Protein AF-A0A3M5U093-F1 (afdb_monomer)

Structure (mmCIF, N/CA/C/O backbone):
data_AF-A0A3M5U093-F1
#
_entry.id   AF-A0A3M5U093-F1
#
loop_
_atom_site.group_PDB
_atom_site.id
_atom_site.type_symbol
_atom_site.label_atom_id
_atom_site.label_alt_id
_atom_site.label_comp_id
_atom_site.label_asym_id
_atom_site.label_entity_id
_atom_site.label_seq_id
_atom_site.pdbx_PDB_ins_code
_atom_site.Cartn_x
_atom_site.Cartn_y
_atom_site.Cartn_z
_atom_site.occupancy
_atom_site.B_iso_or_equiv
_atom_site.auth_seq_id
_atom_site.auth_comp_id
_atom_site.auth_asym_id
_atom_site.auth_atom_id
_atom_site.pdbx_PDB_model_num
ATOM 1 N N . MET A 1 1 ? 8.529 -27.650 -13.683 1.00 50.47 1 MET A N 1
ATOM 2 C CA . MET A 1 1 ? 9.510 -26.634 -14.122 1.00 50.47 1 MET A CA 1
ATOM 3 C C . MET A 1 1 ? 9.417 -25.472 -13.150 1.00 50.47 1 MET A C 1
ATOM 5 O O . MET A 1 1 ? 8.303 -25.047 -12.882 1.00 50.47 1 MET A O 1
ATOM 9 N N . GLN A 1 2 ? 10.526 -25.022 -12.561 1.00 63.06 2 GLN A N 1
ATOM 10 C CA . GLN A 1 2 ? 10.530 -23.788 -11.768 1.00 63.06 2 GLN A CA 1
ATOM 11 C C . GLN A 1 2 ? 10.552 -22.601 -12.732 1.00 63.06 2 GLN A C 1
ATOM 13 O O . GLN A 1 2 ? 11.409 -22.545 -13.608 1.00 63.06 2 GLN A O 1
ATOM 18 N N . GLN A 1 3 ? 9.590 -21.692 -12.596 1.00 78.75 3 GLN A N 1
ATOM 19 C CA . GLN A 1 3 ? 9.562 -20.454 -13.368 1.00 78.75 3 GLN A CA 1
ATOM 20 C C . GLN A 1 3 ? 10.668 -19.523 -12.849 1.00 78.75 3 GLN A C 1
ATOM 22 O O . GLN A 1 3 ? 10.768 -19.281 -11.642 1.00 78.75 3 GLN A O 1
ATOM 27 N N . GLN A 1 4 ? 11.517 -19.050 -13.758 1.00 89.88 4 GLN A N 1
ATOM 28 C CA . GLN A 1 4 ? 12.618 -18.132 -13.477 1.00 89.88 4 GLN A CA 1
ATOM 29 C C . GLN A 1 4 ? 12.412 -16.847 -14.271 1.00 89.88 4 GLN A C 1
ATOM 31 O O . GLN A 1 4 ? 12.010 -16.889 -15.433 1.00 89.88 4 GLN A O 1
ATOM 36 N N . TYR A 1 5 ? 12.701 -15.719 -13.634 1.00 93.06 5 TYR A N 1
ATOM 37 C CA . TYR A 1 5 ? 12.672 -14.399 -14.243 1.00 93.06 5 TYR A CA 1
ATOM 38 C C . TYR A 1 5 ? 14.101 -13.877 -14.348 1.00 93.06 5 TYR A C 1
ATOM 40 O O . TYR A 1 5 ? 14.919 -14.065 -13.446 1.00 93.06 5 TYR A O 1
ATOM 48 N N . HIS A 1 6 ? 14.409 -13.231 -15.466 1.00 94.44 6 HIS A N 1
ATOM 49 C CA . HIS A 1 6 ? 15.720 -12.654 -15.729 1.00 94.44 6 HIS A CA 1
ATOM 50 C C . HIS A 1 6 ? 15.550 -11.147 -15.840 1.00 94.44 6 HIS A C 1
ATOM 52 O O . HIS A 1 6 ? 14.820 -10.679 -16.711 1.00 94.44 6 HIS A O 1
ATOM 58 N N . VAL A 1 7 ? 16.216 -10.402 -14.963 1.00 94.06 7 VAL A N 1
ATOM 59 C CA . VAL A 1 7 ? 16.181 -8.941 -14.970 1.00 94.06 7 VAL A CA 1
ATOM 60 C C . VAL A 1 7 ? 17.522 -8.415 -15.448 1.00 94.06 7 VAL A C 1
ATOM 62 O O . VAL A 1 7 ? 18.576 -8.828 -14.958 1.00 94.06 7 VAL A O 1
ATOM 65 N N . LEU A 1 8 ? 17.476 -7.519 -16.430 1.00 94.38 8 LEU A N 1
ATOM 66 C CA . LEU A 1 8 ? 18.644 -6.825 -16.950 1.00 94.38 8 LEU A CA 1
ATOM 67 C C . LEU A 1 8 ? 18.614 -5.381 -16.457 1.00 94.38 8 LEU A C 1
ATOM 69 O O . LEU A 1 8 ? 17.764 -4.595 -16.864 1.00 94.38 8 LEU A O 1
ATOM 73 N N . GLU A 1 9 ? 19.555 -5.034 -15.588 1.00 91.62 9 GLU A N 1
ATOM 74 C CA . GLU A 1 9 ? 19.717 -3.673 -15.088 1.00 91.62 9 GLU A CA 1
ATOM 75 C C . GLU A 1 9 ? 20.672 -2.911 -15.996 1.00 91.62 9 GLU A C 1
ATOM 77 O O . GLU A 1 9 ? 21.873 -3.180 -16.023 1.00 91.62 9 GLU A O 1
ATOM 82 N N . ILE A 1 10 ? 20.153 -1.936 -16.733 1.00 90.38 10 ILE A N 1
ATOM 83 C CA . ILE A 1 10 ? 20.964 -1.127 -17.639 1.00 90.38 10 ILE A CA 1
ATOM 84 C C . ILE A 1 10 ? 21.302 0.189 -16.940 1.00 90.38 10 ILE A C 1
ATOM 86 O O . ILE A 1 10 ? 20.449 1.053 -16.748 1.00 90.38 10 ILE A O 1
ATOM 90 N N . LYS A 1 11 ? 22.571 0.349 -16.564 1.00 86.19 11 LYS A N 1
ATOM 91 C CA . LYS A 1 11 ? 23.144 1.597 -16.041 1.00 86.19 11 LYS A CA 1
ATOM 92 C C . LYS A 1 11 ? 24.136 2.152 -17.073 1.00 86.19 11 LYS A C 1
ATOM 94 O O . LYS A 1 11 ? 24.656 1.388 -17.889 1.00 86.19 11 LYS A O 1
ATOM 99 N N . PRO A 1 12 ? 24.429 3.465 -17.086 1.00 86.62 12 PRO A N 1
ATOM 100 C CA . PRO A 1 12 ? 25.417 4.018 -18.011 1.00 86.62 12 PRO A CA 1
ATOM 101 C C . PRO A 1 12 ? 26.755 3.265 -17.921 1.00 86.62 12 PRO A C 1
ATOM 103 O O . PRO A 1 12 ? 27.414 3.284 -16.886 1.00 86.62 12 PRO A O 1
ATOM 106 N N . GLY A 1 13 ? 27.132 2.569 -18.997 1.00 88.31 13 GLY A N 1
ATOM 107 C CA . GLY A 1 13 ? 28.375 1.793 -19.076 1.00 88.31 13 GLY A CA 1
ATOM 108 C C . GLY A 1 13 ? 28.376 0.428 -18.371 1.00 88.31 13 GLY A C 1
ATOM 109 O O . GLY A 1 13 ? 29.415 -0.228 -18.376 1.00 88.31 13 GLY A O 1
ATOM 110 N N . GLN A 1 14 ? 27.257 -0.032 -17.798 1.00 91.25 14 GLN A N 1
ATOM 111 C CA . GLN A 1 14 ? 27.179 -1.318 -17.098 1.00 91.25 14 GLN A CA 1
ATOM 112 C C . GLN A 1 14 ? 25.834 -2.014 -17.337 1.00 91.25 14 GLN A C 1
ATOM 114 O O . GLN A 1 14 ? 24.776 -1.400 -17.234 1.00 91.25 14 GLN A O 1
ATOM 119 N N . VAL A 1 15 ? 25.878 -3.324 -17.589 1.00 92.06 15 VAL A N 1
ATOM 120 C CA . VAL A 1 15 ? 24.689 -4.184 -17.600 1.00 92.06 15 VAL A CA 1
ATOM 121 C C . VAL A 1 15 ? 24.803 -5.169 -16.444 1.00 92.06 15 VAL A C 1
ATOM 123 O O . VAL A 1 15 ? 25.730 -5.977 -16.399 1.00 92.06 15 VAL A O 1
ATOM 126 N N . GLY A 1 16 ? 23.884 -5.065 -15.491 1.00 92.38 16 GLY A N 1
ATOM 127 C CA . GLY A 1 16 ? 23.674 -6.057 -14.447 1.00 92.38 16 GLY A CA 1
ATOM 128 C C . GLY A 1 16 ? 22.706 -7.130 -14.929 1.00 92.38 16 GLY A C 1
ATOM 129 O O . GLY A 1 16 ? 21.776 -6.844 -15.680 1.00 92.38 16 GLY A O 1
ATOM 130 N N . HIS A 1 17 ? 22.911 -8.368 -14.490 1.00 95.44 17 HIS A N 1
ATOM 131 C CA . HIS A 1 17 ? 21.963 -9.456 -14.708 1.00 95.44 17 HIS A CA 1
ATOM 132 C C . HIS A 1 17 ? 21.616 -10.080 -13.362 1.00 95.44 17 HIS A C 1
ATOM 134 O O . HIS A 1 17 ? 22.500 -10.539 -12.640 1.00 95.44 17 HIS A O 1
ATOM 140 N N . VAL A 1 18 ? 20.327 -10.084 -13.036 1.00 94.62 18 VAL A N 1
ATOM 141 C CA . VAL A 1 18 ? 19.780 -10.691 -11.824 1.00 94.62 18 VAL A CA 1
ATOM 142 C C . VAL A 1 18 ? 18.855 -11.830 -12.233 1.00 94.62 18 VAL A C 1
ATOM 144 O O . VAL A 1 18 ? 17.989 -11.675 -13.097 1.00 94.62 18 VAL A O 1
ATOM 147 N N . VAL A 1 19 ? 19.045 -12.998 -11.622 1.00 95.62 19 VAL A N 1
ATOM 148 C CA . VAL A 1 19 ? 18.144 -14.143 -11.780 1.00 95.62 19 VAL A CA 1
ATOM 149 C C . VAL A 1 19 ? 17.240 -14.199 -10.564 1.00 95.62 19 VAL A C 1
ATOM 151 O O . VAL A 1 19 ? 17.711 -14.356 -9.438 1.00 95.62 19 VAL A O 1
ATOM 154 N N . VAL A 1 20 ? 15.939 -14.093 -10.803 1.00 95.06 20 VAL A N 1
ATOM 155 C CA . VAL A 1 20 ? 14.922 -14.118 -9.762 1.00 95.06 20 VAL A CA 1
ATOM 156 C C . VAL A 1 20 ? 14.124 -15.405 -9.877 1.00 95.06 20 VAL A C 1
ATOM 158 O O . VAL A 1 20 ? 13.489 -15.700 -10.890 1.00 95.06 20 VAL A O 1
ATOM 161 N N . ASN A 1 21 ? 14.178 -16.204 -8.818 1.00 92.81 21 ASN A N 1
ATOM 162 C CA . ASN A 1 21 ? 13.484 -17.479 -8.769 1.00 92.81 21 ASN A CA 1
ATOM 163 C C . ASN A 1 21 ? 12.063 -17.252 -8.263 1.00 92.81 21 ASN A C 1
ATOM 165 O O . ASN A 1 21 ? 11.896 -16.680 -7.187 1.00 92.81 21 ASN A O 1
ATOM 169 N N . SER A 1 22 ? 11.068 -17.789 -8.972 1.00 92.88 22 SER A N 1
ATOM 170 C CA . SER A 1 22 ? 9.644 -17.730 -8.616 1.00 92.88 22 SER A CA 1
ATOM 171 C C . SER A 1 22 ? 9.000 -16.340 -8.659 1.00 92.88 22 SER A C 1
ATOM 173 O O . SER A 1 22 ? 9.657 -15.304 -8.601 1.00 92.88 22 SER A O 1
ATOM 175 N N . LEU A 1 23 ? 7.670 -16.340 -8.745 1.00 92.69 23 LEU A N 1
ATOM 176 C CA . LEU A 1 23 ? 6.857 -15.129 -8.743 1.00 92.69 23 LEU A CA 1
ATOM 177 C C . LEU A 1 23 ? 6.939 -14.361 -7.403 1.00 92.69 23 LEU A C 1
ATOM 179 O O . LEU A 1 23 ? 7.153 -13.154 -7.455 1.00 92.69 23 LEU A O 1
ATOM 183 N N . PRO A 1 24 ? 6.885 -14.998 -6.211 1.00 94.00 24 PRO A N 1
ATOM 184 C CA . PRO A 1 24 ? 7.147 -14.299 -4.947 1.00 94.00 24 PRO A CA 1
A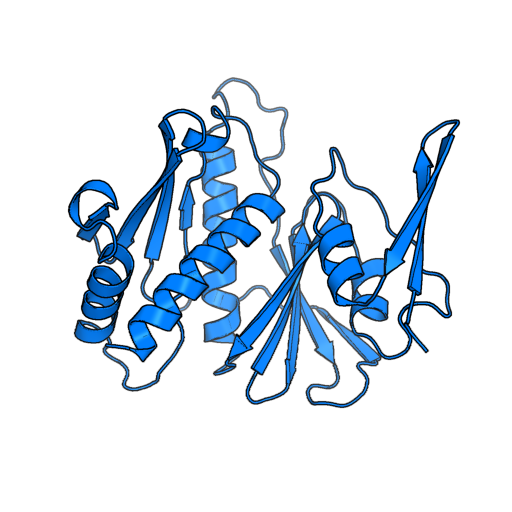TOM 185 C C . PRO A 1 24 ? 8.528 -13.633 -4.889 1.00 94.00 24 PRO A C 1
ATOM 187 O O . PRO A 1 24 ? 8.666 -12.528 -4.372 1.00 94.00 24 PRO A O 1
ATOM 190 N N . GLY A 1 25 ? 9.551 -14.282 -5.457 1.00 95.62 25 GLY A N 1
ATOM 191 C CA . GLY A 1 25 ? 10.880 -13.684 -5.582 1.00 95.62 25 GLY A CA 1
ATOM 192 C C . GLY A 1 25 ? 10.865 -12.434 -6.459 1.00 95.62 25 GLY A C 1
ATOM 193 O O . GLY A 1 25 ? 11.541 -11.459 -6.137 1.00 95.62 25 GLY A O 1
ATOM 194 N N . LEU A 1 26 ? 10.072 -12.443 -7.535 1.00 95.81 26 LEU A N 1
ATOM 195 C CA . LEU A 1 26 ? 9.900 -11.284 -8.407 1.00 95.81 26 LEU A CA 1
ATOM 196 C C . LEU A 1 26 ? 9.197 -10.133 -7.692 1.00 95.81 26 LEU A C 1
ATOM 198 O O . LEU A 1 26 ? 9.675 -9.011 -7.792 1.00 95.81 26 LEU A O 1
ATOM 202 N N . PHE A 1 27 ? 8.132 -10.396 -6.932 1.00 96.44 27 PHE A N 1
ATOM 203 C CA . PHE A 1 27 ? 7.500 -9.370 -6.096 1.00 96.44 27 PHE A CA 1
ATOM 204 C C . PHE A 1 27 ? 8.489 -8.754 -5.108 1.00 96.44 27 PHE A C 1
ATOM 206 O O . PHE A 1 27 ? 8.553 -7.535 -5.000 1.00 96.44 27 PHE A O 1
ATOM 213 N N . LYS A 1 28 ? 9.310 -9.580 -4.445 1.00 96.12 28 LYS A N 1
ATOM 214 C CA . LYS A 1 28 ? 10.357 -9.079 -3.550 1.00 96.12 28 LYS A CA 1
ATOM 215 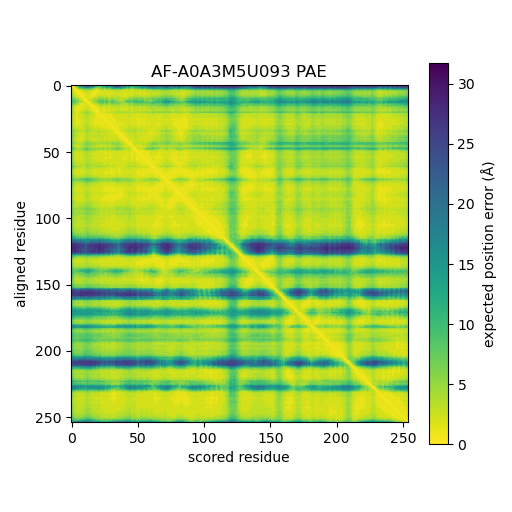C C . LYS A 1 28 ? 11.347 -8.177 -4.291 1.00 96.12 28 LYS A C 1
ATOM 217 O O . LYS A 1 28 ? 11.602 -7.076 -3.830 1.00 96.12 28 LYS A O 1
ATOM 222 N N . TYR A 1 29 ? 11.865 -8.632 -5.434 1.00 96.69 29 TYR A N 1
ATOM 223 C CA . TYR A 1 29 ? 12.820 -7.866 -6.240 1.00 96.69 29 TYR A CA 1
ATOM 224 C C . TYR A 1 29 ? 12.233 -6.534 -6.727 1.00 96.69 29 TYR A C 1
ATOM 226 O O . TYR A 1 29 ? 12.867 -5.496 -6.585 1.00 96.69 29 TYR A O 1
ATOM 234 N N . LEU A 1 30 ? 11.016 -6.558 -7.281 1.00 97.12 30 LEU A N 1
ATOM 235 C CA . LEU A 1 30 ? 10.341 -5.358 -7.780 1.00 97.12 30 LEU A CA 1
ATOM 236 C C . LEU A 1 30 ? 9.950 -4.401 -6.653 1.00 97.12 30 LEU A C 1
ATOM 238 O O . LEU A 1 30 ? 9.790 -3.213 -6.900 1.00 97.12 30 LEU A O 1
ATOM 242 N N . GLY A 1 31 ? 9.787 -4.907 -5.434 1.00 97.00 31 GLY A N 1
ATOM 243 C CA . GLY A 1 31 ? 9.487 -4.097 -4.268 1.00 97.00 31 GLY A CA 1
ATOM 244 C C . GLY A 1 31 ? 10.701 -3.456 -3.615 1.00 97.00 31 GLY A C 1
ATOM 245 O O . GLY A 1 31 ? 10.490 -2.721 -2.660 1.00 97.00 31 GLY A O 1
ATOM 246 N N . GLU A 1 32 ? 11.939 -3.732 -4.039 1.00 96.62 32 GLU A N 1
ATOM 247 C CA . GLU A 1 32 ? 13.136 -3.100 -3.463 1.00 96.62 32 GLU A CA 1
ATOM 248 C C . GLU A 1 32 ? 13.139 -1.581 -3.675 1.00 96.62 32 GLU A C 1
ATOM 250 O O . GLU A 1 32 ? 12.616 -1.077 -4.671 1.00 96.62 32 GLU A O 1
ATOM 255 N N . GLU A 1 33 ? 13.729 -0.848 -2.729 1.00 95.00 33 GLU A N 1
ATOM 256 C CA . GLU A 1 33 ? 13.858 0.604 -2.837 1.00 95.00 33 GLU A CA 1
ATOM 257 C C . GLU A 1 33 ? 14.791 0.984 -3.987 1.00 95.00 33 GLU A C 1
ATOM 259 O O . GLU A 1 33 ? 15.825 0.353 -4.232 1.00 95.00 33 GLU A O 1
ATOM 264 N N . LEU A 1 34 ? 14.429 2.054 -4.685 1.00 92.94 34 LEU A N 1
ATOM 265 C CA . LEU A 1 34 ? 15.183 2.567 -5.816 1.00 92.94 34 LEU A CA 1
ATOM 266 C C . LEU A 1 34 ? 15.634 3.997 -5.514 1.00 92.94 34 LEU A C 1
ATOM 268 O O . LEU A 1 34 ? 14.854 4.793 -5.003 1.00 92.94 34 LEU A O 1
ATOM 272 N N . PRO A 1 35 ? 16.874 4.382 -5.863 1.00 89.56 35 PRO A N 1
ATOM 273 C CA . PRO A 1 35 ? 17.371 5.734 -5.596 1.00 89.56 35 PRO A CA 1
ATOM 274 C C . PRO A 1 35 ? 16.705 6.812 -6.467 1.00 89.56 35 PRO A C 1
ATOM 276 O O . PRO A 1 35 ? 16.892 7.999 -6.223 1.00 89.56 35 PRO A O 1
ATOM 279 N N . ARG A 1 36 ? 16.020 6.405 -7.539 1.00 91.38 36 ARG A N 1
ATOM 280 C CA . ARG A 1 36 ? 15.263 7.247 -8.471 1.00 91.38 36 ARG A CA 1
ATOM 281 C C . ARG A 1 36 ? 14.352 6.363 -9.311 1.00 91.38 36 ARG A C 1
ATOM 283 O O . ARG A 1 36 ? 14.612 5.163 -9.420 1.00 91.38 36 ARG A O 1
ATOM 290 N N . TYR A 1 37 ? 13.396 6.979 -10.000 1.00 94.25 37 TYR A N 1
ATOM 291 C CA . TYR A 1 37 ? 12.553 6.297 -10.978 1.00 94.25 37 TYR A CA 1
ATOM 292 C C . TYR A 1 37 ? 13.345 5.422 -11.958 1.00 94.25 37 TYR A C 1
ATOM 294 O O . TYR A 1 37 ? 14.311 5.873 -12.591 1.00 94.25 37 TYR A O 1
ATOM 302 N N . SER A 1 38 ? 12.910 4.166 -12.089 1.00 93.06 38 SER A N 1
ATOM 303 C CA . SER A 1 38 ? 13.459 3.196 -13.033 1.00 93.06 38 SER A CA 1
ATOM 304 C C . SER A 1 38 ? 12.341 2.590 -13.894 1.00 93.06 38 SER A C 1
ATOM 306 O O . SER A 1 38 ? 11.505 1.845 -13.377 1.00 93.06 38 SER A O 1
ATOM 308 N N . PRO A 1 39 ? 12.284 2.890 -15.207 1.00 93.62 39 PRO A N 1
ATOM 309 C CA . PRO A 1 39 ? 11.273 2.307 -16.077 1.00 93.62 39 PRO A CA 1
ATOM 310 C C . PRO A 1 39 ? 11.513 0.804 -16.251 1.00 93.62 39 PRO A C 1
ATOM 312 O O . PRO A 1 39 ? 12.646 0.356 -16.439 1.00 93.62 39 PRO A O 1
ATOM 315 N N . LEU A 1 40 ? 10.429 0.031 -16.244 1.00 93.88 40 LEU A N 1
ATOM 316 C CA . LEU A 1 40 ? 10.461 -1.408 -16.487 1.00 93.88 40 LEU A CA 1
ATOM 317 C C . LEU A 1 40 ? 10.002 -1.707 -17.912 1.00 93.88 40 LEU A C 1
ATOM 319 O O . LEU A 1 40 ? 8.927 -1.295 -18.343 1.00 93.88 40 LEU A O 1
ATOM 323 N N . HIS A 1 41 ? 10.818 -2.465 -18.639 1.00 92.94 41 HIS A N 1
ATOM 324 C CA . HIS A 1 41 ? 10.491 -2.948 -19.975 1.00 92.94 41 HIS A CA 1
ATOM 325 C C . HIS A 1 41 ? 10.333 -4.462 -19.931 1.00 92.94 41 HIS A C 1
ATOM 327 O O . HIS A 1 41 ? 11.275 -5.183 -19.602 1.00 92.94 41 HIS A O 1
ATOM 333 N N . LEU A 1 42 ? 9.132 -4.937 -20.249 1.00 93.88 42 LEU A N 1
ATOM 334 C CA . LEU A 1 42 ? 8.833 -6.361 -20.278 1.00 93.88 42 LEU A CA 1
ATOM 335 C C . LEU A 1 42 ? 9.154 -6.961 -21.644 1.00 93.88 42 LEU A C 1
ATOM 337 O O . LEU A 1 42 ? 8.828 -6.385 -22.684 1.00 93.88 42 LEU A O 1
ATOM 341 N N . ASP A 1 43 ? 9.749 -8.152 -21.630 1.00 92.44 43 ASP A N 1
ATOM 342 C CA . ASP A 1 43 ? 9.749 -9.020 -22.805 1.00 92.44 43 ASP A CA 1
ATOM 343 C C . ASP A 1 43 ? 8.290 -9.400 -23.142 1.00 92.44 43 ASP A C 1
ATOM 345 O O . ASP A 1 43 ? 7.529 -9.708 -22.220 1.00 92.44 43 ASP A O 1
ATOM 349 N N . PRO A 1 44 ? 7.871 -9.412 -24.422 1.00 86.00 44 PRO A N 1
ATOM 350 C CA . PRO A 1 44 ? 6.500 -9.753 -24.810 1.00 86.00 44 PRO A CA 1
ATOM 351 C C . PRO A 1 44 ? 6.002 -11.131 -24.345 1.00 86.00 44 PRO A C 1
ATOM 353 O O . PRO A 1 44 ? 4.798 -11.368 -24.361 1.00 86.00 44 PRO A O 1
ATOM 356 N N . GLN A 1 45 ? 6.904 -12.055 -24.005 1.00 86.38 45 GLN A N 1
ATOM 357 C CA . GLN A 1 45 ? 6.588 -13.389 -23.483 1.00 86.38 45 GLN A CA 1
ATOM 358 C C . GLN A 1 45 ? 6.744 -13.486 -21.956 1.00 86.38 45 GLN A C 1
ATOM 360 O O . GLN A 1 45 ? 6.494 -14.543 -21.371 1.00 86.38 45 GLN A O 1
ATOM 365 N N . ALA A 1 46 ? 7.181 -12.417 -21.285 1.00 91.00 46 ALA A N 1
ATOM 366 C CA . ALA A 1 46 ? 7.283 -12.394 -19.834 1.00 91.00 46 ALA A CA 1
ATOM 367 C C . ALA A 1 46 ? 5.899 -12.264 -19.187 1.00 91.00 46 ALA A C 1
ATOM 369 O O . ALA A 1 46 ? 5.016 -11.582 -19.697 1.00 91.00 46 ALA A O 1
ATOM 370 N N . LEU A 1 47 ? 5.749 -12.878 -18.008 1.00 92.12 47 LEU A N 1
ATOM 371 C CA . LEU A 1 47 ? 4.571 -12.721 -17.143 1.00 92.12 47 LEU A CA 1
ATOM 372 C C . LEU A 1 47 ? 3.235 -13.095 -17.809 1.00 92.12 47 LEU A C 1
ATOM 374 O O . LEU A 1 47 ? 2.196 -12.567 -17.419 1.00 92.12 47 LEU A O 1
ATOM 378 N N . ASP A 1 48 ? 3.253 -14.019 -18.776 1.00 85.94 48 ASP A N 1
ATOM 379 C CA . ASP A 1 48 ? 2.044 -14.438 -19.488 1.00 85.94 48 ASP A CA 1
ATOM 380 C C . ASP A 1 48 ? 0.926 -14.864 -18.518 1.00 85.94 48 ASP A C 1
ATOM 382 O O . ASP A 1 48 ? 1.149 -15.605 -17.555 1.00 85.94 48 ASP A O 1
ATOM 386 N N . GLY A 1 49 ? -0.273 -14.329 -18.751 1.00 85.69 49 GLY A N 1
ATOM 387 C CA . GLY A 1 49 ? -1.457 -14.516 -17.911 1.00 85.69 49 GLY A CA 1
ATOM 388 C C . GLY A 1 49 ? -1.452 -13.798 -16.551 1.00 85.69 49 GLY A C 1
ATOM 389 O O . GLY A 1 49 ? -2.479 -13.823 -15.872 1.00 85.69 49 GLY A O 1
ATOM 390 N N . HIS A 1 50 ? -0.359 -13.148 -16.142 1.00 92.31 50 HIS A N 1
ATOM 391 C CA . HIS A 1 50 ? -0.252 -12.486 -14.840 1.00 92.31 50 HIS A CA 1
ATOM 392 C C . HIS A 1 50 ? -0.603 -10.991 -14.913 1.00 92.31 50 HIS A C 1
ATOM 394 O O . HIS A 1 50 ? -0.218 -10.300 -15.855 1.00 92.31 50 HIS A O 1
ATOM 400 N N . ASP A 1 51 ? -1.255 -10.455 -13.875 1.00 95.50 51 ASP A N 1
ATOM 401 C CA . ASP A 1 51 ? -1.671 -9.041 -13.804 1.00 95.50 51 ASP A CA 1
ATOM 402 C C . ASP A 1 51 ? -0.496 -8.063 -13.997 1.00 95.50 51 ASP A C 1
ATOM 404 O O . ASP A 1 51 ? -0.637 -7.017 -14.628 1.00 95.50 51 ASP A O 1
ATOM 408 N N . LEU A 1 52 ? 0.695 -8.441 -13.521 1.00 95.94 52 LEU A N 1
ATOM 409 C CA . LEU A 1 52 ? 1.935 -7.668 -13.686 1.00 95.94 52 LEU A CA 1
ATOM 410 C C . LEU A 1 52 ? 2.287 -7.362 -15.149 1.00 95.94 52 LEU A C 1
ATOM 412 O O . LEU A 1 52 ? 2.887 -6.320 -15.405 1.00 95.94 52 LEU A O 1
ATOM 416 N N . ALA A 1 53 ? 1.892 -8.207 -16.108 1.00 95.44 53 ALA A N 1
ATOM 417 C CA . ALA A 1 53 ? 2.099 -7.921 -17.529 1.00 95.44 53 ALA A CA 1
ATOM 418 C C . ALA A 1 53 ? 1.318 -6.680 -17.999 1.00 95.44 53 ALA A C 1
ATOM 420 O O . ALA A 1 53 ? 1.734 -6.007 -18.938 1.00 95.44 53 ALA A O 1
ATOM 421 N N . LEU A 1 54 ? 0.200 -6.368 -17.334 1.00 96.06 54 LEU A N 1
ATOM 422 C CA . LEU A 1 54 ? -0.612 -5.182 -17.598 1.00 96.06 54 LEU A CA 1
ATOM 423 C C . LEU A 1 54 ? -0.187 -3.979 -16.748 1.00 96.06 54 LEU A C 1
ATOM 425 O O . LEU A 1 54 ? -0.322 -2.849 -17.202 1.00 96.06 54 LEU A O 1
ATOM 429 N N . ILE A 1 55 ? 0.300 -4.219 -15.527 1.00 97.31 55 ILE A N 1
ATOM 430 C CA . ILE A 1 55 ? 0.642 -3.170 -14.555 1.00 97.31 55 ILE A CA 1
ATOM 431 C C . ILE A 1 55 ? 1.987 -2.515 -14.879 1.00 97.31 55 ILE A C 1
ATOM 433 O O . ILE A 1 55 ? 2.058 -1.299 -15.019 1.00 97.31 55 ILE A O 1
ATOM 437 N N . LEU A 1 56 ? 3.060 -3.305 -15.007 1.00 96.62 56 LEU A N 1
ATOM 438 C CA . LEU A 1 56 ? 4.429 -2.773 -15.064 1.00 96.62 56 LEU A CA 1
ATOM 439 C C . LEU A 1 56 ? 4.686 -1.817 -16.248 1.00 96.62 56 LEU A C 1
ATOM 441 O O . LEU A 1 56 ? 5.397 -0.833 -16.050 1.00 96.62 56 LEU A O 1
ATOM 445 N N . PRO A 1 57 ? 4.099 -2.017 -17.449 1.00 95.19 57 PRO A N 1
ATOM 446 C CA . PRO A 1 57 ? 4.246 -1.061 -18.550 1.00 95.19 57 PRO A CA 1
ATOM 447 C C . PRO A 1 57 ? 3.575 0.301 -18.317 1.00 95.19 57 PRO A C 1
ATOM 449 O O . PRO A 1 57 ? 3.838 1.231 -19.076 1.00 95.19 57 PRO A O 1
ATOM 452 N N . LEU A 1 58 ? 2.685 0.418 -17.324 1.00 96.75 58 LEU A N 1
ATOM 453 C CA . LEU A 1 58 ? 1.951 1.650 -17.016 1.00 96.75 58 LEU A CA 1
ATOM 454 C C . LEU A 1 58 ? 2.673 2.552 -16.009 1.00 96.75 58 LEU A C 1
ATOM 456 O O . LEU A 1 58 ? 2.144 3.627 -15.723 1.00 96.75 58 LEU A O 1
ATOM 460 N N . GLY A 1 59 ? 3.822 2.123 -15.473 1.00 96.62 59 GLY A N 1
ATOM 461 C CA . GLY A 1 59 ? 4.595 2.869 -14.480 1.00 96.62 59 GLY A CA 1
ATOM 462 C C . GLY A 1 59 ? 4.931 4.289 -14.939 1.00 96.62 59 GLY A C 1
ATOM 463 O O . GLY A 1 59 ? 5.375 4.506 -16.070 1.00 96.62 59 GLY A O 1
ATOM 464 N N . GLN A 1 60 ? 4.699 5.254 -14.055 1.00 95.81 60 GLN A N 1
ATOM 465 C CA . GLN A 1 60 ? 4.934 6.677 -14.255 1.00 95.81 60 GLN A CA 1
ATOM 466 C C . GLN A 1 60 ? 5.742 7.229 -13.075 1.00 95.81 60 GLN A C 1
ATOM 468 O O . GLN A 1 60 ? 5.507 6.833 -11.934 1.00 95.81 60 GLN A O 1
ATOM 473 N N . PRO A 1 61 ? 6.700 8.135 -13.327 1.00 94.56 61 PRO A N 1
ATOM 474 C CA . PRO A 1 61 ? 7.421 8.804 -12.252 1.00 94.56 61 PRO A CA 1
ATOM 475 C C . PRO A 1 61 ? 6.493 9.751 -11.478 1.00 94.56 61 PRO A C 1
ATOM 477 O O . PRO A 1 61 ? 5.450 10.156 -11.990 1.00 94.56 61 PRO A O 1
ATOM 480 N N . GLU A 1 62 ? 6.914 10.149 -10.274 1.00 90.56 62 GLU A N 1
ATOM 481 C CA . GLU A 1 62 ? 6.318 11.270 -9.516 1.00 90.56 62 GLU A CA 1
ATOM 482 C C . GLU A 1 62 ? 4.823 11.102 -9.164 1.00 90.56 62 GLU A C 1
ATOM 484 O O . GLU A 1 62 ? 4.131 12.068 -8.845 1.00 90.56 62 GLU A O 1
ATOM 489 N N . CYS A 1 63 ? 4.309 9.871 -9.168 1.00 95.19 63 CYS A N 1
ATOM 490 C CA . CYS A 1 63 ? 2.962 9.551 -8.702 1.00 95.19 63 CYS A CA 1
ATOM 491 C C . CYS A 1 63 ? 2.933 8.196 -7.991 1.00 95.19 63 CYS A C 1
ATOM 493 O O . CYS A 1 63 ? 3.859 7.396 -8.102 1.00 95.19 63 CYS A O 1
ATOM 495 N N . ILE A 1 64 ? 1.857 7.946 -7.251 1.00 97.25 64 ILE A N 1
ATOM 496 C CA . ILE A 1 64 ? 1.515 6.618 -6.749 1.00 97.25 64 ILE A CA 1
ATOM 497 C C . ILE A 1 64 ? 0.413 6.069 -7.645 1.00 97.25 64 ILE A C 1
ATOM 499 O O . ILE A 1 64 ? -0.624 6.703 -7.822 1.00 97.25 64 ILE A O 1
ATOM 503 N N . GLN A 1 65 ? 0.592 4.870 -8.185 1.00 98.44 65 GLN A N 1
ATOM 504 C CA . GLN A 1 65 ? -0.421 4.205 -8.999 1.00 98.44 65 GLN A CA 1
ATOM 505 C C . GLN A 1 65 ? -0.947 2.974 -8.275 1.00 98.44 65 GLN A C 1
ATOM 507 O O . GLN A 1 65 ? -0.229 1.995 -8.082 1.00 98.44 65 GLN A O 1
ATOM 512 N N . VAL A 1 66 ? -2.221 3.018 -7.904 1.00 98.69 66 VAL A N 1
ATOM 513 C CA . VAL A 1 66 ? -2.945 1.929 -7.254 1.00 98.69 66 VAL A CA 1
ATOM 514 C C . VAL A 1 66 ? -3.699 1.134 -8.307 1.00 98.69 66 VAL A C 1
ATOM 516 O O . VAL A 1 66 ? -4.569 1.663 -8.998 1.00 98.69 66 VAL A O 1
ATOM 519 N N . PHE A 1 67 ? -3.421 -0.159 -8.383 1.00 98.69 67 PHE A N 1
ATOM 520 C CA . PHE A 1 67 ? -4.159 -1.110 -9.198 1.00 98.69 67 PHE A CA 1
ATOM 521 C C . PHE A 1 67 ? -4.860 -2.105 -8.284 1.00 98.69 67 PHE A C 1
ATOM 523 O O . PHE A 1 67 ? -4.258 -2.621 -7.345 1.00 98.69 67 PHE A O 1
ATOM 530 N N . TYR A 1 68 ? -6.120 -2.411 -8.567 1.00 98.25 68 TYR A N 1
ATOM 531 C CA . TYR A 1 68 ? -6.846 -3.433 -7.825 1.00 98.25 68 TYR A CA 1
ATOM 532 C C . TYR A 1 68 ? -7.584 -4.384 -8.754 1.00 98.25 68 TYR A C 1
ATOM 534 O O . TYR A 1 68 ? -8.119 -3.992 -9.796 1.00 98.25 68 TYR A O 1
ATOM 542 N N . ARG A 1 69 ? -7.636 -5.651 -8.351 1.00 97.56 69 ARG A N 1
ATOM 543 C CA . ARG A 1 69 ? -8.416 -6.685 -9.020 1.00 97.56 69 ARG A CA 1
ATOM 544 C C . ARG A 1 69 ? -9.287 -7.401 -8.008 1.00 97.56 69 ARG A C 1
ATOM 546 O O . ARG A 1 69 ? -8.791 -7.938 -7.026 1.00 97.56 69 ARG A O 1
ATOM 553 N N . VAL A 1 70 ? -10.591 -7.425 -8.261 1.00 96.62 70 VAL A N 1
ATOM 554 C CA . VAL A 1 70 ? -11.541 -8.116 -7.385 1.00 96.62 70 VAL A CA 1
ATOM 555 C C . VAL A 1 70 ? -11.604 -9.585 -7.786 1.00 96.62 70 VAL A C 1
ATOM 557 O O . VAL A 1 70 ? -12.015 -9.907 -8.900 1.00 96.62 70 VAL A O 1
ATOM 560 N N . ASN A 1 71 ? -11.206 -10.461 -6.870 1.00 93.31 71 ASN A N 1
ATOM 561 C CA . ASN A 1 71 ? -11.162 -11.910 -7.011 1.00 93.31 71 ASN A CA 1
ATOM 562 C C . ASN A 1 71 ? -11.843 -12.537 -5.786 1.00 93.31 71 ASN A C 1
ATOM 564 O O . ASN A 1 71 ? -11.173 -13.131 -4.939 1.00 93.31 71 ASN A O 1
ATOM 568 N N . GLU A 1 72 ? -13.168 -12.358 -5.677 1.00 90.56 72 GLU A N 1
ATOM 569 C CA . GLU A 1 72 ? -13.933 -12.750 -4.485 1.00 90.56 72 GLU A CA 1
ATOM 570 C C . GLU A 1 72 ? -13.580 -14.175 -4.004 1.00 90.56 72 GLU A C 1
ATOM 572 O O . GLU A 1 72 ? -13.504 -15.102 -4.821 1.00 90.56 72 GLU A O 1
ATOM 577 N N . PRO A 1 73 ? -13.348 -14.360 -2.688 1.00 92.81 73 PRO A N 1
ATOM 578 C CA . PRO A 1 73 ? -13.662 -13.430 -1.592 1.00 92.81 73 PRO A CA 1
ATOM 579 C C . PRO A 1 73 ? -12.605 -12.339 -1.323 1.00 92.81 73 PRO A C 1
ATOM 581 O O . PRO A 1 73 ? -12.757 -11.581 -0.370 1.00 92.81 73 PRO A O 1
ATOM 584 N N . ASP A 1 74 ? -11.553 -12.239 -2.137 1.00 95.00 74 ASP A N 1
ATOM 585 C CA . ASP A 1 74 ? -10.436 -11.319 -1.914 1.00 95.00 74 ASP A CA 1
ATOM 586 C C . ASP A 1 74 ? -10.308 -10.259 -3.017 1.00 95.00 74 ASP A C 1
ATOM 588 O O . ASP A 1 74 ? -10.950 -10.311 -4.068 1.00 95.00 74 ASP A O 1
ATOM 592 N N . ALA A 1 75 ? -9.438 -9.285 -2.786 1.00 96.00 75 ALA A N 1
ATOM 593 C CA . ALA A 1 75 ? -8.937 -8.375 -3.797 1.00 96.00 75 ALA A CA 1
ATOM 594 C C . ALA A 1 75 ? -7.408 -8.386 -3.782 1.00 96.00 75 ALA A C 1
ATOM 596 O O . ALA A 1 75 ? -6.784 -8.362 -2.720 1.00 96.00 75 ALA A O 1
ATOM 597 N N . ASP A 1 76 ? -6.817 -8.403 -4.971 1.00 97.38 76 ASP A N 1
ATOM 598 C CA . ASP A 1 76 ? -5.394 -8.160 -5.165 1.00 97.38 76 ASP A CA 1
ATOM 599 C C . ASP A 1 76 ? -5.177 -6.653 -5.316 1.00 97.38 76 ASP A C 1
ATOM 601 O O . ASP A 1 76 ? -5.769 -6.025 -6.196 1.00 97.38 76 ASP A O 1
ATOM 605 N N . LEU A 1 77 ? -4.342 -6.080 -4.453 1.00 97.81 77 LEU A N 1
ATOM 606 C CA . LEU A 1 77 ? -3.877 -4.700 -4.511 1.00 97.81 77 LEU A CA 1
ATOM 607 C C . LEU A 1 77 ? -2.427 -4.676 -4.973 1.00 97.81 77 LEU A C 1
ATOM 609 O O . LEU A 1 77 ? -1.582 -5.378 -4.421 1.00 97.81 77 LEU A O 1
ATOM 613 N N . TYR A 1 78 ? -2.136 -3.820 -5.940 1.00 98.56 78 TYR A N 1
ATOM 614 C CA . TYR A 1 78 ? -0.790 -3.508 -6.390 1.00 98.56 78 TYR A CA 1
ATOM 615 C C . TYR A 1 78 ? -0.595 -2.001 -6.311 1.00 98.56 78 TYR A C 1
ATOM 617 O O . TYR A 1 78 ? -1.483 -1.242 -6.698 1.00 98.56 78 TYR A O 1
ATOM 625 N N . VAL A 1 79 ? 0.563 -1.562 -5.839 1.00 98.62 79 VAL A N 1
ATOM 626 C CA . VAL A 1 79 ? 0.924 -0.146 -5.831 1.00 98.62 79 VAL A CA 1
ATOM 627 C C . VAL A 1 79 ? 2.297 0.004 -6.463 1.00 98.62 79 VAL A C 1
ATOM 629 O O . VAL A 1 79 ? 3.245 -0.630 -6.010 1.00 98.62 79 VAL A O 1
ATOM 632 N N . LEU A 1 80 ? 2.388 0.818 -7.512 1.00 98.56 80 LEU A N 1
ATOM 633 C CA . LEU A 1 80 ? 3.659 1.351 -7.994 1.00 98.56 80 LEU A CA 1
ATOM 634 C C . LEU A 1 80 ? 3.858 2.712 -7.343 1.00 98.56 80 LEU A C 1
ATOM 636 O O . LEU A 1 80 ? 2.947 3.540 -7.366 1.00 98.56 80 LEU A O 1
ATOM 640 N N . ASP A 1 81 ? 5.014 2.921 -6.735 1.00 97.25 81 ASP A N 1
ATOM 641 C CA . ASP A 1 81 ? 5.342 4.199 -6.117 1.00 97.25 81 ASP A CA 1
ATOM 642 C C . ASP A 1 81 ? 6.095 5.149 -7.059 1.00 97.25 81 ASP A C 1
ATOM 644 O O . ASP A 1 81 ? 6.320 4.842 -8.231 1.00 97.25 81 ASP A O 1
ATOM 648 N N . GLU A 1 82 ? 6.525 6.296 -6.529 1.00 94.94 82 GLU A N 1
ATOM 649 C CA . GLU A 1 82 ? 7.176 7.363 -7.290 1.00 94.94 82 GLU A CA 1
ATOM 650 C C . GLU A 1 82 ? 8.444 6.933 -8.037 1.00 94.94 82 GLU A C 1
ATOM 652 O O . GLU A 1 82 ? 8.842 7.595 -9.003 1.00 94.94 82 GLU A O 1
ATOM 657 N N . HIS A 1 83 ? 9.100 5.850 -7.603 1.00 95.88 83 HIS A N 1
ATOM 658 C CA . HIS A 1 83 ? 10.305 5.328 -8.241 1.00 95.88 83 HIS A CA 1
ATOM 659 C C . HIS A 1 83 ? 10.064 4.028 -9.013 1.00 95.88 83 HIS A C 1
ATOM 661 O O . HIS A 1 83 ? 11.021 3.470 -9.559 1.00 95.88 83 HIS A O 1
ATOM 667 N N . ASN A 1 84 ? 8.799 3.617 -9.148 1.00 96.81 84 ASN A N 1
ATOM 668 C CA . ASN A 1 84 ? 8.355 2.389 -9.801 1.00 96.81 84 ASN A CA 1
ATOM 669 C C . ASN A 1 84 ? 8.659 1.105 -9.003 1.00 96.81 84 ASN A C 1
ATOM 671 O O . ASN A 1 84 ? 8.728 0.022 -9.589 1.00 96.81 84 ASN A O 1
ATOM 675 N N . SER A 1 85 ? 8.832 1.209 -7.679 1.00 97.69 85 SER A N 1
ATOM 676 C CA . SER A 1 85 ? 8.889 0.037 -6.801 1.00 97.69 85 SER A CA 1
ATOM 677 C C . SER A 1 85 ? 7.478 -0.510 -6.575 1.00 97.69 85 SER A C 1
ATOM 679 O O . SER A 1 85 ? 6.518 0.240 -6.392 1.00 97.69 85 SER A O 1
ATOM 681 N N . LEU A 1 86 ? 7.348 -1.836 -6.600 1.00 98.38 86 LEU A N 1
ATOM 682 C CA . LEU A 1 86 ? 6.075 -2.546 -6.534 1.00 98.38 86 LEU A CA 1
ATOM 683 C C . LEU A 1 86 ? 5.777 -3.049 -5.120 1.00 98.38 86 LEU A C 1
ATOM 685 O O . LEU A 1 86 ? 6.457 -3.930 -4.595 1.00 98.38 86 LEU A O 1
ATOM 689 N N . TRP A 1 87 ? 4.665 -2.595 -4.563 1.00 98.50 87 TRP A N 1
ATOM 690 C CA . TRP A 1 87 ? 4.016 -3.224 -3.421 1.00 98.50 87 TRP A CA 1
ATOM 691 C C . TRP A 1 87 ? 2.842 -4.096 -3.885 1.00 98.50 87 TRP A C 1
ATOM 693 O O . TRP A 1 87 ? 2.118 -3.724 -4.809 1.00 98.50 87 TRP A O 1
ATOM 703 N N . HIS A 1 88 ? 2.627 -5.244 -3.240 1.00 97.88 88 HIS A N 1
ATOM 704 C CA . HIS A 1 88 ? 1.479 -6.122 -3.495 1.00 97.88 88 HIS A CA 1
ATOM 705 C C . HIS A 1 88 ? 0.925 -6.684 -2.192 1.00 97.88 88 HIS A C 1
ATOM 707 O O . HIS A 1 88 ? 1.683 -7.078 -1.305 1.00 97.88 88 HIS A O 1
ATOM 713 N N . GLN A 1 89 ? -0.400 -6.764 -2.106 1.00 95.81 89 GLN A N 1
ATOM 714 C CA . GLN A 1 89 ? -1.087 -7.465 -1.033 1.00 95.81 89 GLN A CA 1
ATOM 715 C C . GLN A 1 89 ? -2.414 -8.033 -1.534 1.00 95.81 89 GLN A C 1
ATOM 717 O O . GLN A 1 89 ? -3.177 -7.357 -2.221 1.00 95.81 89 GLN A O 1
ATOM 722 N N . ARG A 1 90 ? -2.726 -9.265 -1.129 1.00 95.50 90 ARG A N 1
ATOM 723 C CA . ARG A 1 90 ? -4.073 -9.830 -1.246 1.00 95.50 90 ARG A CA 1
ATOM 724 C C . ARG A 1 90 ? -4.812 -9.627 0.070 1.00 95.50 90 ARG A C 1
ATOM 726 O O . ARG A 1 90 ? -4.282 -9.970 1.127 1.00 95.50 90 ARG A O 1
ATOM 733 N N . VAL A 1 91 ? -6.016 -9.070 0.013 1.00 93.81 91 VAL A N 1
ATOM 734 C CA . VAL A 1 91 ? -6.814 -8.732 1.201 1.00 93.81 91 VAL A CA 1
ATOM 735 C C . VAL A 1 91 ? -8.259 -9.211 1.051 1.00 93.81 91 VAL A C 1
ATOM 737 O O . VAL A 1 91 ? -8.762 -9.210 -0.072 1.00 93.81 91 VAL A O 1
ATOM 740 N N . PRO A 1 92 ? -8.958 -9.561 2.149 1.00 92.81 92 PRO A N 1
ATOM 741 C CA . PRO A 1 92 ? -10.390 -9.839 2.096 1.00 92.81 92 PRO A CA 1
ATOM 742 C C . PRO A 1 92 ? -11.154 -8.663 1.485 1.00 92.81 92 PRO A C 1
ATOM 744 O O . PRO A 1 92 ? -10.934 -7.508 1.865 1.00 92.81 92 PRO A O 1
ATOM 747 N N . TYR A 1 93 ? -12.046 -8.953 0.542 1.00 91.81 93 TYR A N 1
ATOM 748 C CA . TYR A 1 93 ? -12.817 -7.947 -0.175 1.00 91.81 93 TYR A CA 1
ATOM 749 C C . TYR A 1 93 ? -14.242 -7.862 0.366 1.00 91.81 93 TYR A C 1
ATOM 751 O O . TYR A 1 93 ? -14.946 -8.865 0.469 1.00 91.81 93 TYR A O 1
ATOM 759 N N . HIS A 1 94 ? -14.669 -6.642 0.690 1.00 88.25 94 HIS A N 1
ATOM 760 C CA . HIS A 1 94 ? -16.044 -6.352 1.081 1.00 88.25 94 HIS A CA 1
ATOM 761 C C . HIS A 1 94 ? -16.741 -5.496 0.023 1.00 88.25 94 HIS A C 1
ATOM 763 O O . HIS A 1 94 ? -17.703 -5.933 -0.602 1.00 88.25 94 HIS A O 1
ATOM 769 N N . ASP A 1 95 ? -16.227 -4.288 -0.199 1.00 89.44 95 ASP A N 1
ATOM 770 C CA . ASP A 1 95 ? -16.646 -3.409 -1.281 1.00 89.44 95 ASP A CA 1
ATOM 771 C C . ASP A 1 95 ? -15.473 -2.508 -1.720 1.00 89.44 95 ASP A C 1
ATOM 773 O O . ASP A 1 95 ? -14.432 -2.428 -1.065 1.00 89.44 95 ASP A O 1
ATOM 777 N N . GLU A 1 96 ? -15.618 -1.833 -2.861 1.00 91.12 96 GLU A N 1
ATOM 778 C CA . GLU A 1 96 ? -14.579 -0.943 -3.407 1.00 91.12 96 GLU A CA 1
ATOM 779 C C . GLU A 1 96 ? -14.260 0.235 -2.467 1.00 91.12 96 GLU A C 1
ATOM 781 O O . GLU A 1 96 ? -13.113 0.664 -2.357 1.00 91.12 96 GLU A O 1
ATOM 786 N N . GLN A 1 97 ? -15.258 0.739 -1.746 1.00 89.12 97 GLN A N 1
ATOM 787 C CA . GLN A 1 97 ? -15.125 1.921 -0.902 1.00 89.12 97 GLN A CA 1
ATOM 788 C C . GLN A 1 97 ? -14.314 1.633 0.364 1.00 89.12 97 GLN A C 1
ATOM 790 O O . GLN A 1 97 ? -13.414 2.399 0.704 1.00 89.12 97 GLN A O 1
ATOM 795 N N . SER A 1 98 ? -14.607 0.526 1.036 1.00 87.56 98 SER A N 1
ATOM 796 C CA . SER A 1 98 ? -13.881 0.002 2.193 1.00 87.56 98 SER A CA 1
ATOM 797 C C . SER A 1 98 ? -12.464 -0.440 1.851 1.00 87.56 98 SER A C 1
ATOM 799 O O . SER A 1 98 ? -11.582 -0.299 2.691 1.00 87.56 98 SER A O 1
ATOM 801 N N . LEU A 1 99 ? -12.220 -0.879 0.613 1.00 91.19 99 LEU A N 1
ATOM 802 C CA . LEU A 1 99 ? -10.882 -1.200 0.128 1.00 91.19 99 LEU A CA 1
ATOM 803 C C . LEU A 1 99 ? -10.029 0.056 -0.116 1.00 91.19 99 LEU A C 1
ATOM 805 O O . LEU A 1 99 ? -8.889 0.128 0.338 1.00 91.19 99 LEU A O 1
ATOM 809 N N . LEU A 1 100 ? -10.564 1.033 -0.857 1.00 93.56 100 LEU A N 1
ATOM 810 C CA . LEU A 1 100 ? -9.766 2.136 -1.404 1.00 93.56 100 LEU A CA 1
ATOM 811 C C . LEU A 1 100 ? -9.766 3.398 -0.528 1.00 93.56 100 LEU A C 1
ATOM 813 O O . LEU A 1 100 ? -8.773 4.120 -0.513 1.00 93.56 100 LEU A O 1
ATOM 817 N N . THR A 1 101 ? -10.836 3.684 0.222 1.00 92.00 101 THR A N 1
ATOM 818 C CA . THR A 1 101 ? -10.917 4.913 1.042 1.00 92.00 101 THR A CA 1
ATOM 819 C C . THR A 1 101 ? -9.823 4.982 2.116 1.00 92.00 101 THR A C 1
ATOM 821 O O . THR A 1 101 ? -9.186 6.032 2.227 1.00 92.00 101 THR A O 1
ATOM 824 N N . PRO A 1 102 ? -9.537 3.910 2.886 1.00 91.62 102 PRO A N 1
ATOM 825 C CA . PRO A 1 102 ? -8.461 3.940 3.879 1.00 91.62 102 PRO A CA 1
ATOM 826 C C . PRO A 1 102 ? -7.079 4.109 3.241 1.00 91.62 102 PRO A C 1
ATOM 828 O O . PRO A 1 102 ? -6.217 4.783 3.802 1.00 91.62 102 PRO A O 1
ATOM 831 N N . LEU A 1 103 ? -6.878 3.544 2.047 1.00 93.88 103 LEU A N 1
ATOM 832 C CA . LEU A 1 103 ? -5.640 3.693 1.289 1.00 93.88 103 LEU A CA 1
ATOM 833 C C . LEU A 1 103 ? -5.462 5.131 0.765 1.00 93.88 103 LEU A C 1
ATOM 835 O O . LEU A 1 103 ? -4.375 5.690 0.879 1.00 93.88 103 LEU A O 1
ATOM 839 N N . GLN A 1 104 ? -6.532 5.780 0.294 1.00 94.12 104 GLN A N 1
ATOM 840 C CA . GLN A 1 104 ? -6.491 7.200 -0.074 1.00 94.12 104 GLN A CA 1
ATOM 841 C C . GLN A 1 104 ? -6.176 8.098 1.124 1.00 94.12 104 GLN A C 1
ATOM 843 O O . GLN A 1 104 ? -5.383 9.029 0.994 1.00 94.12 104 GLN A O 1
ATOM 848 N N . ARG A 1 105 ? -6.776 7.829 2.294 1.00 92.38 105 ARG A N 1
ATOM 849 C CA . ARG A 1 105 ? -6.456 8.559 3.535 1.00 92.38 105 ARG A CA 1
ATOM 850 C C . ARG A 1 105 ? -4.977 8.410 3.891 1.00 92.38 105 ARG A C 1
ATOM 852 O O . ARG A 1 105 ? -4.325 9.411 4.173 1.00 92.38 105 ARG A O 1
ATOM 859 N N . PHE A 1 106 ? -4.448 7.194 3.773 1.00 95.00 106 PHE A N 1
ATOM 860 C CA . PHE A 1 106 ? -3.034 6.910 3.989 1.00 95.00 106 PHE A CA 1
ATOM 861 C C . PHE A 1 106 ? -2.115 7.718 3.068 1.00 95.00 106 PHE A C 1
ATOM 863 O O . PHE A 1 106 ? -1.203 8.384 3.556 1.00 95.00 106 PHE A O 1
ATOM 870 N N . PHE A 1 107 ? -2.373 7.737 1.757 1.00 94.81 107 PHE A N 1
ATOM 871 C CA . PHE A 1 107 ? -1.550 8.520 0.830 1.00 94.81 107 PHE A CA 1
ATOM 872 C C . PHE A 1 107 ? -1.674 10.028 1.048 1.00 94.81 107 PHE A C 1
ATOM 874 O O . PHE A 1 107 ? -0.667 10.728 0.989 1.00 94.81 107 PHE A O 1
ATOM 881 N N . HIS A 1 108 ? -2.866 10.538 1.374 1.00 92.25 108 HIS A N 1
ATOM 882 C CA . HIS A 1 108 ? -3.013 11.938 1.774 1.00 92.25 108 HIS A CA 1
ATOM 883 C C . HIS A 1 108 ? -2.183 12.273 3.015 1.00 92.25 108 HIS A C 1
ATOM 885 O O . HIS A 1 108 ? -1.532 13.317 3.033 1.00 92.25 108 HIS A O 1
ATOM 891 N N . SER A 1 109 ? -2.174 11.401 4.029 1.00 91.75 109 SER A N 1
ATOM 892 C CA . SER A 1 109 ? -1.366 11.630 5.228 1.00 91.75 109 SER A CA 1
ATOM 893 C C . SER A 1 109 ? 0.132 11.596 4.926 1.00 91.75 109 SER A C 1
ATOM 895 O O . SER A 1 109 ? 0.878 12.470 5.365 1.00 91.75 109 SER A O 1
ATOM 897 N N . LEU A 1 110 ? 0.569 10.642 4.100 1.00 91.56 110 LEU A N 1
ATOM 898 C CA . LEU A 1 110 ? 1.953 10.539 3.642 1.00 91.56 110 LEU A CA 1
ATOM 899 C C . LEU A 1 110 ? 2.403 11.834 2.948 1.00 91.56 110 LEU A C 1
ATOM 901 O O . LEU A 1 110 ? 3.449 12.386 3.290 1.00 91.56 110 LEU A O 1
ATOM 905 N N . VAL A 1 111 ? 1.595 12.358 2.021 1.00 90.19 111 VAL A N 1
ATOM 906 C CA . VAL A 1 111 ? 1.873 13.625 1.324 1.00 90.19 111 VAL A CA 1
ATOM 907 C C . VAL A 1 111 ? 1.881 14.809 2.288 1.00 90.19 111 VAL A C 1
ATOM 909 O O . VAL A 1 111 ? 2.784 15.644 2.234 1.00 90.19 111 VAL A O 1
ATOM 912 N N . TYR A 1 112 ? 0.915 14.869 3.206 1.00 88.88 112 TYR A N 1
ATOM 913 C CA . TYR A 1 112 ? 0.847 15.920 4.217 1.00 88.88 112 TYR A CA 1
ATOM 914 C C . TYR A 1 112 ? 2.104 15.948 5.098 1.00 88.88 112 TYR A C 1
ATOM 916 O O . TYR A 1 112 ? 2.694 17.013 5.287 1.00 88.88 112 TYR A O 1
ATOM 924 N N . ARG A 1 113 ? 2.561 14.786 5.584 1.00 86.50 113 ARG A N 1
ATOM 925 C CA . ARG A 1 113 ? 3.784 14.671 6.395 1.00 86.50 113 ARG A CA 1
ATOM 926 C C . ARG A 1 113 ? 5.029 15.062 5.610 1.00 86.50 113 ARG A C 1
ATOM 928 O O . ARG A 1 113 ? 5.846 15.810 6.136 1.00 86.50 113 ARG A O 1
ATOM 935 N N . ARG A 1 114 ? 5.142 14.649 4.340 1.00 84.38 114 ARG A N 1
ATOM 936 C CA . ARG A 1 114 ? 6.229 15.112 3.458 1.00 84.38 114 ARG A CA 1
ATOM 937 C C . ARG A 1 114 ? 6.269 16.639 3.380 1.00 84.38 114 ARG A C 1
ATOM 939 O O . ARG A 1 114 ? 7.335 17.216 3.539 1.00 84.38 114 ARG A O 1
ATOM 946 N N . GLY A 1 115 ? 5.117 17.293 3.235 1.00 81.31 115 GLY A N 1
ATOM 947 C CA . GLY A 1 115 ? 5.037 18.756 3.219 1.00 81.31 115 GLY A CA 1
ATOM 948 C C . GLY A 1 115 ? 5.395 19.416 4.543 1.00 81.31 115 GLY A C 1
ATOM 949 O O . GLY A 1 115 ? 6.086 20.429 4.557 1.00 81.31 115 GLY A O 1
ATOM 950 N N . ALA A 1 116 ? 4.955 18.834 5.658 1.00 79.25 116 ALA A N 1
ATOM 951 C CA . ALA A 1 116 ? 5.230 19.356 6.993 1.00 79.25 116 ALA A CA 1
ATOM 952 C C . ALA A 1 116 ? 6.712 19.241 7.399 1.00 79.25 116 ALA A C 1
ATOM 954 O O . ALA A 1 116 ? 7.170 20.015 8.237 1.00 79.25 116 ALA A O 1
ATOM 955 N N . SER A 1 117 ? 7.456 18.293 6.821 1.00 73.75 117 SER A N 1
ATOM 956 C CA . SER A 1 117 ? 8.888 18.100 7.084 1.00 73.75 117 SER A CA 1
ATOM 957 C C . SER A 1 117 ? 9.806 19.015 6.265 1.00 73.75 117 SER A C 1
ATOM 959 O O . SER A 1 117 ? 11.005 19.054 6.540 1.00 73.75 117 SER A O 1
ATOM 961 N N . LEU A 1 118 ? 9.283 19.754 5.279 1.00 65.75 118 LEU A N 1
ATOM 962 C CA . LEU A 1 118 ? 10.108 20.641 4.461 1.00 65.75 118 LEU A CA 1
ATOM 963 C C . LEU A 1 118 ? 10.535 21.895 5.239 1.00 65.75 118 LEU A C 1
ATOM 965 O O . LEU A 1 118 ? 9.709 22.526 5.908 1.00 65.75 118 LEU A O 1
ATOM 969 N N . PRO A 1 119 ? 11.811 22.311 5.130 1.00 63.22 119 PRO A N 1
ATOM 970 C CA . PRO A 1 119 ? 12.238 23.619 5.601 1.00 63.22 119 PRO A CA 1
ATOM 971 C C . PRO A 1 119 ? 11.406 24.715 4.924 1.00 63.22 119 PRO A C 1
ATOM 973 O O . PRO A 1 119 ? 11.269 24.728 3.704 1.00 63.22 119 PRO A O 1
ATOM 976 N N . LEU A 1 120 ? 10.902 25.674 5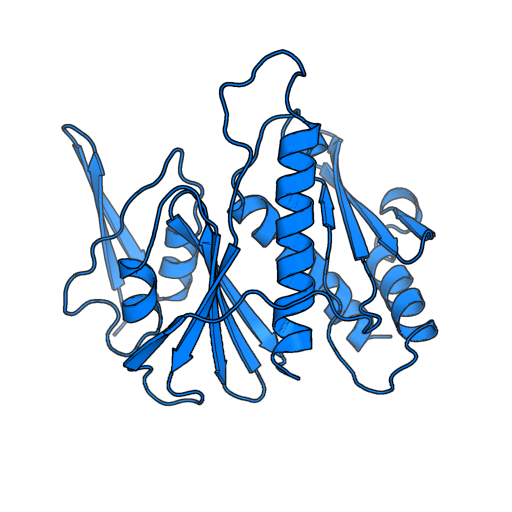.707 1.00 59.91 120 LEU A N 1
ATOM 977 C CA . LEU A 1 120 ? 10.070 26.789 5.221 1.00 59.91 120 LEU A CA 1
ATOM 978 C C . LEU A 1 120 ? 10.731 27.636 4.108 1.00 59.91 120 LEU A C 1
ATOM 980 O O . LEU A 1 120 ? 10.033 28.388 3.431 1.00 59.91 120 LEU A O 1
ATOM 984 N N . ASP A 1 121 ? 12.049 27.507 3.922 1.00 54.66 121 ASP A N 1
ATOM 985 C CA . ASP A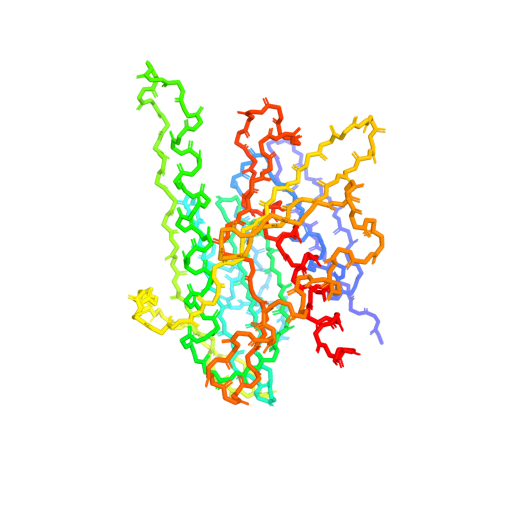 1 121 ? 12.879 28.331 3.038 1.00 54.66 121 ASP A CA 1
ATOM 986 C C . ASP A 1 121 ? 13.336 27.634 1.734 1.00 54.66 121 ASP A C 1
ATOM 988 O O . ASP A 1 121 ? 14.075 28.256 0.967 1.00 54.66 121 ASP A O 1
ATOM 992 N N . ASP A 1 122 ? 12.913 26.393 1.436 1.00 52.53 122 ASP A N 1
ATOM 993 C CA . ASP A 1 122 ? 13.258 25.712 0.170 1.00 52.53 122 ASP A CA 1
ATOM 994 C C . ASP A 1 122 ? 12.015 25.374 -0.688 1.00 52.53 122 ASP A C 1
ATOM 996 O O . ASP A 1 122 ? 11.366 24.349 -0.483 1.00 52.53 122 ASP A O 1
ATOM 1000 N N . PRO A 1 123 ? 11.652 26.228 -1.666 1.00 51.31 123 PRO A N 1
ATOM 1001 C CA . PRO A 1 123 ? 10.498 26.024 -2.542 1.00 51.31 123 PRO A CA 1
ATOM 1002 C C . PRO A 1 123 ? 10.756 25.063 -3.720 1.00 51.31 123 PRO A C 1
ATOM 1004 O O . PRO A 1 123 ? 9.933 25.011 -4.636 1.00 51.31 123 PRO A O 1
ATOM 1007 N N . SER A 1 124 ? 11.902 24.369 -3.771 1.00 51.16 124 SER A N 1
ATOM 1008 C CA . SER A 1 124 ? 12.346 23.661 -4.981 1.00 51.16 124 SER A CA 1
ATOM 1009 C C . SER A 1 124 ? 11.843 22.221 -5.145 1.00 51.16 124 SER A C 1
ATOM 1011 O O . SER A 1 124 ? 11.892 21.710 -6.266 1.00 51.16 124 SER A O 1
ATOM 1013 N N . GLU A 1 125 ? 11.296 21.585 -4.105 1.00 53.09 125 GLU A N 1
ATOM 1014 C CA . GLU A 1 125 ? 10.729 20.235 -4.216 1.00 53.09 125 GLU A CA 1
ATOM 1015 C C . GLU A 1 125 ? 9.193 20.276 -4.295 1.00 53.09 125 GLU A C 1
ATOM 1017 O O . GLU A 1 125 ? 8.529 20.678 -3.334 1.00 53.09 125 GLU A O 1
ATOM 1022 N N . PRO A 1 126 ? 8.576 19.872 -5.424 1.00 52.69 126 PRO A N 1
ATOM 1023 C C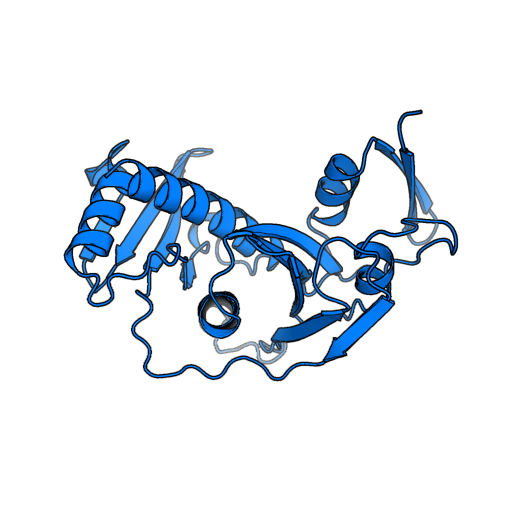A . PRO A 1 126 ? 7.134 19.705 -5.470 1.00 52.69 126 PRO A CA 1
ATOM 1024 C C . PRO A 1 126 ? 6.720 18.583 -4.511 1.00 52.69 126 PRO A C 1
ATOM 1026 O O . PRO A 1 126 ? 6.950 17.403 -4.749 1.00 52.69 126 PRO A O 1
ATOM 1029 N N . VAL A 1 127 ? 6.036 18.967 -3.435 1.00 65.75 127 VAL A N 1
ATOM 1030 C CA . VAL A 1 127 ? 5.444 18.074 -2.421 1.00 65.75 127 VAL A CA 1
ATOM 1031 C C . VAL A 1 127 ? 4.199 17.341 -2.933 1.00 65.75 127 VAL A C 1
ATOM 1033 O O . VAL A 1 127 ? 3.355 16.900 -2.156 1.00 65.75 127 VAL A O 1
ATOM 1036 N N . SER A 1 128 ? 3.976 17.294 -4.241 1.00 75.25 128 SER A N 1
ATOM 1037 C CA . SER A 1 128 ? 2.766 16.699 -4.791 1.00 75.25 128 SER A CA 1
ATOM 1038 C C . SER A 1 128 ? 3.075 15.299 -5.278 1.00 75.25 128 SER A C 1
ATOM 1040 O O . SER A 1 128 ? 3.779 15.127 -6.266 1.00 75.25 128 SER A O 1
ATOM 1042 N N . LEU A 1 129 ? 2.498 14.317 -4.600 1.00 86.88 129 LEU A N 1
ATOM 1043 C CA . LEU A 1 129 ? 2.454 12.944 -5.064 1.00 86.88 129 LEU A CA 1
ATOM 1044 C C . LEU A 1 129 ? 0.986 12.572 -5.250 1.00 86.88 129 LEU A C 1
ATOM 1046 O O . LEU A 1 129 ? 0.257 12.365 -4.280 1.00 86.88 129 LEU A O 1
ATOM 1050 N N . GLU A 1 130 ? 0.525 12.572 -6.497 1.00 92.75 130 GLU A N 1
ATOM 1051 C CA . GLU A 1 130 ? -0.856 12.207 -6.808 1.00 92.75 130 GLU A CA 1
ATOM 1052 C C . GLU A 1 130 ? -1.034 10.686 -6.728 1.00 92.75 130 GLU A C 1
ATOM 1054 O O . GLU A 1 130 ? -0.194 9.931 -7.218 1.00 92.75 130 GLU A O 1
ATOM 1059 N N . ALA A 1 131 ? -2.139 10.238 -6.127 1.00 95.81 131 ALA A N 1
ATOM 1060 C CA . ALA A 1 131 ? -2.549 8.839 -6.143 1.00 95.81 131 ALA A CA 1
ATOM 1061 C C . ALA A 1 131 ? -3.551 8.598 -7.285 1.00 95.81 131 ALA A C 1
ATOM 1063 O O . ALA A 1 131 ? -4.686 9.078 -7.244 1.00 95.81 131 ALA A O 1
ATOM 1064 N N . LEU A 1 132 ? -3.134 7.834 -8.293 1.00 97.81 132 LEU A N 1
ATOM 1065 C CA . LEU A 1 132 ? -3.934 7.437 -9.449 1.00 97.81 132 LEU A CA 1
ATOM 1066 C C . LEU A 1 132 ? -4.508 6.035 -9.235 1.00 97.81 132 LEU A C 1
ATOM 1068 O O . LEU A 1 132 ? -3.801 5.141 -8.775 1.00 97.81 132 LEU A O 1
ATOM 1072 N N . TYR A 1 133 ? -5.769 5.820 -9.609 1.00 98.44 133 TYR A N 1
ATOM 1073 C CA . TYR A 1 133 ? -6.473 4.563 -9.348 1.00 98.44 133 TYR A CA 1
ATOM 1074 C C . TYR A 1 133 ? -6.857 3.848 -10.632 1.00 98.44 133 TYR A C 1
ATOM 1076 O O . TYR A 1 133 ? -7.345 4.449 -11.589 1.00 98.44 133 TYR A O 1
ATOM 1084 N N . TYR A 1 134 ? -6.692 2.53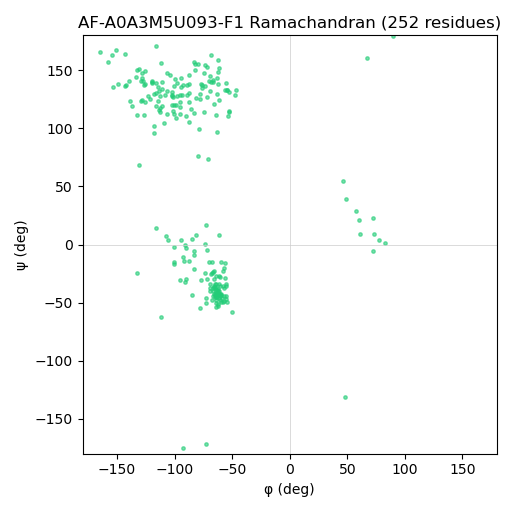1 -10.622 1.00 98.56 134 TYR A N 1
ATOM 1085 C CA . TYR A 1 134 ? -6.939 1.686 -11.773 1.00 98.56 134 TYR A CA 1
ATOM 1086 C C . TYR A 1 134 ? -7.562 0.352 -11.367 1.00 98.56 134 TYR A C 1
ATOM 1088 O O . TYR A 1 134 ? -7.114 -0.302 -10.428 1.00 98.56 134 TYR A O 1
ATOM 1096 N N . GLN A 1 135 ? -8.564 -0.094 -12.119 1.00 98.31 135 GLN A N 1
ATOM 1097 C CA . GLN A 1 135 ? -9.156 -1.417 -11.958 1.00 98.31 135 GLN A CA 1
ATOM 1098 C C . GLN A 1 135 ? -8.640 -2.363 -13.039 1.00 98.31 135 GLN A C 1
ATOM 1100 O O . GLN A 1 135 ? -8.669 -2.047 -14.230 1.00 98.31 135 GLN A O 1
ATOM 1105 N N . ILE A 1 136 ? -8.207 -3.550 -12.629 1.00 98.25 136 ILE A N 1
ATOM 1106 C CA . ILE A 1 136 ? -7.799 -4.622 -13.533 1.00 98.25 136 ILE A CA 1
ATOM 1107 C C . ILE A 1 136 ? -9.023 -5.477 -13.859 1.00 98.25 136 ILE A C 1
ATOM 1109 O O . ILE A 1 136 ? -9.737 -5.931 -12.963 1.00 98.25 136 ILE A O 1
ATOM 1113 N N . LEU A 1 137 ? -9.271 -5.704 -15.150 1.00 97.06 137 LEU A N 1
ATOM 1114 C CA . LEU A 1 137 ? -10.468 -6.383 -15.639 1.00 97.06 137 LEU A CA 1
ATOM 1115 C C . LEU A 1 137 ? -10.143 -7.503 -16.641 1.00 97.06 137 LEU A C 1
ATOM 1117 O O . LEU A 1 137 ? -9.190 -7.381 -17.416 1.00 97.06 137 LEU A O 1
ATOM 1121 N N . PRO A 1 138 ? -10.978 -8.555 -16.719 1.00 96.12 138 PRO A N 1
ATOM 1122 C CA . PRO A 1 138 ? -12.161 -8.785 -15.884 1.00 96.12 138 PRO A CA 1
ATOM 1123 C C . PRO A 1 138 ? -11.811 -9.179 -14.438 1.00 96.12 138 PRO A C 1
ATOM 1125 O O . PRO A 1 138 ? -10.767 -9.777 -14.174 1.00 96.12 138 PRO A O 1
ATOM 1128 N N . SER A 1 139 ? -12.722 -8.871 -13.514 1.00 93.75 139 SER A N 1
ATOM 1129 C CA . SER A 1 139 ? -12.715 -9.435 -12.162 1.00 93.75 139 SER A CA 1
ATOM 1130 C C . SER A 1 139 ? -12.886 -10.959 -12.191 1.00 93.75 139 SER A C 1
ATOM 1132 O O . SER A 1 139 ? -13.421 -11.525 -13.151 1.00 93.75 139 SER A O 1
ATOM 1134 N N . GLY A 1 140 ? -12.464 -11.623 -11.118 1.00 90.25 140 GLY A N 1
ATOM 1135 C CA . GLY A 1 140 ? -12.560 -13.067 -10.948 1.00 90.25 140 GLY A CA 1
ATOM 1136 C C . GLY A 1 140 ? -11.343 -13.832 -11.480 1.00 90.25 140 GLY A C 1
ATOM 1137 O O . GLY A 1 140 ? -10.429 -13.251 -12.060 1.00 90.25 140 GLY A O 1
ATOM 1138 N N . PRO A 1 141 ? -11.338 -15.168 -11.350 1.00 84.38 141 PRO A N 1
ATOM 1139 C CA . PRO A 1 141 ? -10.129 -15.996 -11.422 1.00 84.38 141 PRO A CA 1
ATOM 1140 C C . PRO A 1 141 ? -9.536 -16.179 -12.830 1.00 84.38 141 PRO A C 1
ATOM 1142 O O . PRO A 1 141 ? -8.564 -16.909 -12.996 1.00 84.38 141 PRO A O 1
ATOM 1145 N N . GLY A 1 142 ? -10.137 -15.583 -13.865 1.00 88.31 142 GLY A N 1
ATOM 1146 C CA . GLY A 1 142 ? -9.655 -15.693 -15.243 1.00 88.31 142 GLY A CA 1
ATOM 1147 C C . GLY A 1 142 ? -8.374 -14.895 -15.500 1.00 88.31 142 GLY A C 1
ATOM 1148 O O . GLY A 1 142 ? -7.785 -14.310 -14.596 1.00 88.31 142 GLY A O 1
ATOM 1149 N N . HIS A 1 143 ? -7.955 -14.803 -16.759 1.00 90.12 143 HIS A N 1
ATOM 1150 C CA . HIS A 1 143 ? -6.887 -13.876 -17.136 1.00 90.12 143 HIS A CA 1
ATOM 1151 C C . HIS A 1 143 ? -7.427 -12.450 -17.240 1.00 90.12 143 HIS A C 1
ATOM 1153 O O . HIS A 1 143 ? -8.418 -12.212 -17.945 1.00 90.12 143 HIS A O 1
ATOM 1159 N N . ALA A 1 144 ? -6.748 -11.514 -16.575 1.00 93.06 144 ALA A N 1
ATOM 1160 C CA . ALA A 1 144 ? -6.937 -10.095 -16.820 1.00 93.06 144 ALA A CA 1
ATOM 1161 C C . ALA A 1 144 ? -6.565 -9.762 -18.268 1.00 93.06 144 ALA A C 1
ATOM 1163 O O . ALA A 1 144 ? -5.753 -10.435 -18.904 1.00 93.06 144 ALA A O 1
ATOM 1164 N N . ARG A 1 145 ? -7.194 -8.723 -18.812 1.00 94.69 145 ARG A N 1
ATOM 1165 C CA . ARG A 1 145 ? -7.026 -8.310 -20.210 1.00 94.69 145 ARG A CA 1
ATOM 1166 C C . ARG A 1 145 ? -6.790 -6.821 -20.372 1.00 94.69 145 ARG A C 1
ATOM 1168 O O . ARG A 1 145 ? -6.275 -6.413 -21.407 1.00 94.69 145 ARG A O 1
ATOM 1175 N N . ARG A 1 146 ? -7.228 -6.009 -19.410 1.00 95.88 146 ARG A N 1
ATOM 1176 C CA . ARG A 1 146 ? -7.106 -4.555 -19.485 1.00 95.88 146 ARG A CA 1
ATOM 1177 C C . ARG A 1 146 ? -7.071 -3.916 -18.110 1.00 95.88 146 ARG A C 1
ATOM 1179 O O . ARG A 1 146 ? -7.495 -4.515 -17.123 1.00 95.88 146 ARG A O 1
ATOM 1186 N N . VAL A 1 147 ? -6.622 -2.672 -18.113 1.00 98.19 147 VAL A N 1
ATOM 1187 C CA . VAL A 1 147 ? -6.614 -1.770 -16.969 1.00 98.19 147 VAL A CA 1
ATOM 1188 C C . VAL A 1 147 ? -7.494 -0.576 -17.324 1.00 98.19 147 VAL A C 1
ATOM 1190 O O . VAL A 1 147 ? -7.349 -0.002 -18.403 1.00 98.19 147 VAL A O 1
ATOM 1193 N N . GLU A 1 148 ? -8.432 -0.231 -16.449 1.00 98.06 148 GLU A N 1
ATOM 1194 C CA . GLU A 1 148 ? -9.317 0.925 -16.604 1.00 98.06 148 GLU A CA 1
ATOM 1195 C C . GLU A 1 148 ? -9.024 1.957 -15.518 1.00 98.06 148 GLU A C 1
ATOM 1197 O O . GLU A 1 148 ? -8.943 1.613 -14.342 1.00 98.06 148 GLU A O 1
ATOM 1202 N N . HIS A 1 149 ? -8.883 3.226 -15.903 1.00 97.75 149 HIS A N 1
ATOM 1203 C CA . HIS A 1 149 ? -8.719 4.324 -14.953 1.00 97.75 149 HIS A CA 1
ATOM 1204 C C . HIS A 1 149 ? -9.993 4.524 -14.120 1.00 97.75 149 HIS A C 1
ATOM 1206 O O . HIS A 1 149 ? -11.113 4.461 -14.636 1.00 97.75 149 HIS A O 1
ATOM 1212 N N . ARG A 1 150 ? -9.816 4.801 -12.831 1.00 97.19 150 ARG A N 1
ATOM 1213 C CA . ARG A 1 150 ? -10.872 5.035 -11.846 1.00 97.19 150 ARG A CA 1
ATOM 1214 C C . ARG A 1 150 ? -10.629 6.374 -11.165 1.00 97.19 150 ARG A C 1
ATOM 1216 O O . ARG A 1 150 ? -9.498 6.822 -11.023 1.00 97.19 150 ARG A O 1
ATOM 1223 N N . LEU A 1 151 ? -11.709 7.026 -10.750 1.00 94.25 151 LEU A N 1
ATOM 1224 C CA . LEU A 1 151 ? -11.589 8.220 -9.922 1.00 94.25 151 LEU A CA 1
ATOM 1225 C C . LEU A 1 151 ? -11.078 7.824 -8.537 1.00 94.25 151 LEU A C 1
ATOM 1227 O O . LEU A 1 151 ? -11.453 6.767 -8.025 1.00 94.25 151 LEU A O 1
ATOM 1231 N N . ALA A 1 152 ? -10.266 8.689 -7.929 1.00 91.50 152 ALA A N 1
ATOM 1232 C CA . ALA A 1 152 ? -9.874 8.520 -6.539 1.00 91.50 152 ALA A CA 1
ATOM 1233 C C . ALA A 1 152 ? -11.127 8.425 -5.646 1.00 91.50 152 ALA A C 1
ATOM 1235 O O . ALA A 1 152 ? -12.098 9.168 -5.862 1.00 91.50 152 ALA A O 1
ATOM 1236 N N . PRO A 1 153 ? -11.141 7.520 -4.652 1.00 90.00 153 PRO A N 1
ATOM 1237 C CA . PRO A 1 153 ? -12.285 7.371 -3.768 1.00 90.00 153 PRO A CA 1
ATOM 1238 C C . PRO A 1 153 ? -12.482 8.671 -2.985 1.00 90.00 153 PRO A C 1
ATOM 1240 O O . PRO A 1 153 ? -11.554 9.223 -2.393 1.00 90.00 153 PRO A O 1
ATOM 1243 N N . THR A 1 154 ? -13.708 9.184 -2.984 1.00 80.19 154 THR A N 1
ATOM 1244 C CA . THR A 1 154 ? -14.032 10.365 -2.185 1.00 80.19 154 THR A CA 1
ATOM 1245 C C . THR A 1 154 ? -14.151 9.952 -0.723 1.00 80.19 154 THR A C 1
ATOM 1247 O O . THR A 1 154 ? -14.804 8.955 -0.413 1.00 80.19 154 THR A O 1
ATOM 1250 N N . ALA A 1 155 ? -13.550 10.726 0.182 1.00 64.31 155 ALA A N 1
ATOM 1251 C CA . ALA A 1 155 ? -13.742 10.541 1.613 1.00 64.31 155 ALA A CA 1
ATOM 1252 C C . ALA A 1 155 ? -15.221 10.782 1.954 1.00 64.31 155 ALA A C 1
ATOM 1254 O O . ALA A 1 155 ? -15.679 11.913 2.068 1.00 64.31 155 ALA A O 1
ATOM 1255 N N . THR A 1 156 ? -15.994 9.709 2.051 1.00 60.62 156 THR A N 1
ATOM 1256 C CA . THR A 1 156 ? -17.366 9.747 2.563 1.00 60.62 156 THR A CA 1
ATOM 1257 C C . THR A 1 156 ? -17.366 9.714 4.085 1.00 60.62 156 THR A C 1
ATOM 1259 O O . THR A 1 156 ? -16.484 9.085 4.669 1.00 60.62 156 THR A O 1
ATOM 1262 N N . ASP A 1 157 ? -18.429 10.234 4.700 1.00 50.47 157 ASP A N 1
ATOM 1263 C CA . ASP A 1 157 ? -18.711 10.194 6.148 1.00 50.47 157 ASP A CA 1
ATOM 1264 C C . ASP A 1 157 ? -18.864 8.779 6.754 1.00 50.47 157 ASP A C 1
ATOM 1266 O O . ASP A 1 157 ? -19.246 8.641 7.916 1.00 50.47 157 ASP A O 1
ATOM 1270 N N . ARG A 1 158 ? -18.581 7.698 6.009 1.00 55.75 158 ARG A N 1
ATOM 1271 C CA . ARG A 1 158 ? -18.499 6.362 6.613 1.00 55.75 158 ARG A CA 1
ATOM 1272 C C . ARG A 1 158 ? -17.374 6.362 7.649 1.00 55.75 158 ARG A C 1
ATOM 1274 O O . ARG A 1 158 ? -16.223 6.689 7.341 1.00 55.75 158 ARG A O 1
ATOM 1281 N N . SER A 1 159 ? -17.729 5.981 8.873 1.00 56.22 159 SER A N 1
ATOM 1282 C CA . SER A 1 159 ? -16.835 5.862 10.023 1.00 56.22 159 SER A CA 1
ATOM 1283 C C . SER A 1 159 ? -15.892 4.668 9.855 1.00 56.22 159 SER A C 1
ATOM 1285 O O . SER A 1 159 ? -16.057 3.632 10.495 1.00 56.22 159 SER A O 1
ATOM 1287 N N . PHE A 1 160 ? -14.905 4.793 8.969 1.00 63.22 160 PHE A N 1
ATOM 1288 C CA . PHE A 1 160 ? -13.680 4.015 9.116 1.00 63.22 160 PHE A CA 1
ATOM 1289 C C . PHE A 1 160 ? -12.944 4.558 10.335 1.00 63.22 160 PHE A C 1
ATOM 1291 O O . PHE A 1 160 ? -12.812 5.776 10.470 1.00 63.22 160 PHE A O 1
ATOM 1298 N N . TYR A 1 161 ? -12.505 3.663 11.217 1.00 70.00 161 TYR A N 1
ATOM 1299 C CA . TYR A 1 161 ? -11.645 4.048 12.329 1.00 70.00 161 TYR A CA 1
ATOM 1300 C C . TYR A 1 161 ? -10.310 4.513 11.773 1.00 70.00 161 TYR A C 1
ATOM 1302 O O . TYR A 1 161 ? -9.628 3.758 11.078 1.00 70.00 161 TYR A O 1
ATOM 1310 N N . ASP A 1 162 ? -9.961 5.755 12.083 1.00 79.06 162 ASP A N 1
ATOM 1311 C CA . ASP A 1 162 ? -8.659 6.298 11.748 1.00 79.06 162 ASP A CA 1
ATOM 1312 C C . ASP A 1 162 ? -7.659 5.768 12.779 1.00 79.06 162 ASP A C 1
ATOM 1314 O O . ASP A 1 162 ? -7.595 6.242 13.916 1.00 79.06 162 ASP A O 1
ATOM 1318 N N . VAL A 1 163 ? -6.924 4.727 12.386 1.00 90.69 163 VAL A N 1
ATOM 1319 C CA . VAL A 1 163 ? -5.806 4.203 13.170 1.00 90.69 163 VAL A CA 1
ATOM 1320 C C . VAL A 1 163 ? -4.533 4.828 12.635 1.00 90.69 163 VAL A C 1
ATOM 1322 O O . VAL A 1 163 ? -4.179 4.651 11.466 1.00 90.69 163 VAL A O 1
ATOM 1325 N N . GLN A 1 164 ? -3.855 5.569 13.499 1.00 94.50 164 GLN A N 1
ATOM 1326 C CA . GLN A 1 164 ? -2.567 6.177 13.202 1.00 94.50 164 GLN A CA 1
ATOM 1327 C C . GLN A 1 164 ? -1.475 5.372 13.893 1.00 94.50 164 GLN A C 1
ATOM 1329 O O . GLN A 1 164 ? -1.685 4.844 14.985 1.00 94.50 164 GLN A O 1
ATOM 1334 N N . ALA A 1 165 ? -0.315 5.280 13.265 1.00 95.94 165 ALA A N 1
ATOM 1335 C CA . ALA A 1 165 ? 0.836 4.588 13.808 1.00 95.94 165 ALA A CA 1
ATOM 1336 C C . ALA A 1 165 ? 2.067 5.488 13.766 1.00 95.94 165 ALA A C 1
ATOM 1338 O O . ALA A 1 165 ? 2.265 6.237 12.814 1.00 95.94 165 ALA A O 1
ATOM 1339 N N . ILE A 1 166 ? 2.906 5.380 14.784 1.00 94.62 166 ILE A N 1
ATOM 1340 C CA . ILE A 1 166 ? 4.234 5.980 14.835 1.00 94.62 166 ILE A CA 1
ATOM 1341 C C . ILE A 1 166 ? 5.212 4.834 15.076 1.00 94.62 166 ILE A C 1
ATOM 1343 O O . ILE A 1 166 ? 5.001 4.034 15.990 1.00 94.62 166 ILE A O 1
ATOM 1347 N N . ILE A 1 167 ? 6.240 4.732 14.236 1.00 93.75 167 ILE A N 1
ATOM 1348 C CA . ILE A 1 167 ? 7.342 3.786 14.420 1.00 93.75 167 ILE A CA 1
ATOM 1349 C C . ILE A 1 167 ? 8.612 4.587 14.671 1.00 93.75 167 ILE A C 1
ATOM 1351 O O . ILE A 1 167 ? 9.017 5.410 13.848 1.00 93.75 167 ILE A O 1
ATOM 1355 N N . GLU A 1 168 ? 9.251 4.313 15.802 1.00 90.62 168 GLU A N 1
ATOM 1356 C CA . GLU A 1 168 ? 10.480 4.978 16.226 1.00 90.62 168 GLU A CA 1
ATOM 1357 C C . GLU A 1 168 ? 11.542 3.944 16.585 1.00 90.62 168 GLU A C 1
ATOM 1359 O O . GLU A 1 168 ? 11.237 2.868 17.102 1.00 90.62 168 GLU A O 1
ATOM 1364 N N . GLU A 1 169 ? 12.805 4.282 16.338 1.00 88.44 169 GLU A N 1
ATOM 1365 C CA . GLU A 1 169 ? 13.938 3.491 16.803 1.00 88.44 169 GLU A CA 1
ATOM 1366 C C . GLU A 1 169 ? 14.318 3.944 18.223 1.00 88.44 169 GLU A C 1
ATOM 1368 O O . GLU A 1 169 ? 14.884 5.018 18.424 1.00 88.44 169 GLU A O 1
ATOM 1373 N N . THR A 1 170 ? 13.984 3.146 19.242 1.00 82.00 170 THR A N 1
ATOM 1374 C CA . THR A 1 170 ? 14.254 3.496 20.654 1.00 82.00 170 THR A CA 1
ATOM 1375 C C . THR A 1 170 ? 15.681 3.161 21.083 1.00 82.00 170 THR A C 1
ATOM 1377 O O . THR A 1 170 ? 16.201 3.689 22.068 1.00 82.00 170 THR A O 1
ATOM 1380 N N . SER A 1 171 ? 16.330 2.257 20.358 1.00 80.19 171 SER A N 1
ATOM 1381 C CA . SER A 1 171 ? 17.729 1.858 20.498 1.00 80.19 171 SER A CA 1
ATOM 1382 C C . SER A 1 171 ? 18.195 1.253 19.173 1.00 80.19 171 SER A C 1
ATOM 1384 O O . SER A 1 171 ? 17.347 0.772 18.428 1.00 80.19 171 SER A O 1
ATOM 1386 N N . PRO A 1 172 ? 19.505 1.221 18.862 1.00 81.94 172 PRO A N 1
ATOM 1387 C CA . PRO A 1 172 ? 19.989 0.705 17.581 1.00 81.94 172 PRO A CA 1
ATOM 1388 C C . PRO A 1 172 ? 19.460 -0.706 17.268 1.00 81.94 172 PRO A C 1
ATOM 1390 O O . PRO A 1 172 ? 19.789 -1.668 17.965 1.00 81.94 172 PRO A O 1
ATOM 1393 N N . GLY A 1 173 ? 18.652 -0.823 16.216 1.00 78.44 173 GLY A N 1
ATOM 1394 C CA . GLY A 1 173 ? 17.981 -2.039 15.756 1.00 78.44 173 GLY A CA 1
ATOM 1395 C C . GLY A 1 173 ? 16.672 -2.390 16.474 1.00 78.44 173 GLY A C 1
ATOM 1396 O O . GLY A 1 173 ? 16.078 -3.416 16.148 1.00 78.44 173 GLY A O 1
ATOM 1397 N N . GLN A 1 174 ? 16.221 -1.582 17.436 1.00 83.38 174 GLN A N 1
ATOM 1398 C CA . GLN A 1 174 ? 14.986 -1.792 18.188 1.00 83.38 174 GLN A CA 1
ATOM 1399 C C . GLN A 1 174 ? 13.933 -0.758 17.786 1.00 83.38 174 GLN A C 1
ATOM 1401 O O . GLN A 1 174 ? 13.996 0.406 18.184 1.00 83.38 174 GLN A O 1
ATOM 1406 N N . LEU A 1 175 ? 12.959 -1.218 17.006 1.00 87.44 175 LEU A N 1
ATOM 1407 C CA . LEU A 1 175 ? 11.790 -0.443 16.611 1.00 87.44 175 LEU A CA 1
ATOM 1408 C C . LEU A 1 175 ? 10.676 -0.636 17.637 1.00 87.44 175 LEU A C 1
ATOM 1410 O O . LEU A 1 175 ? 10.419 -1.768 18.044 1.00 87.44 175 LEU A O 1
ATOM 1414 N N . ASN A 1 176 ? 10.003 0.450 18.005 1.00 91.06 176 ASN A N 1
ATOM 1415 C CA . ASN A 1 176 ? 8.799 0.416 18.824 1.00 91.06 176 ASN A CA 1
ATOM 1416 C C . ASN A 1 176 ? 7.631 1.033 18.059 1.00 91.06 176 ASN A C 1
ATOM 1418 O O . ASN A 1 176 ? 7.792 2.060 17.394 1.00 91.06 176 ASN A O 1
ATOM 1422 N N . ALA A 1 177 ? 6.452 0.432 18.205 1.00 94.12 177 ALA A N 1
ATOM 1423 C CA . ALA A 1 177 ? 5.214 0.967 17.656 1.00 94.12 177 ALA A CA 1
ATOM 1424 C C . ALA A 1 177 ? 4.371 1.683 18.724 1.00 94.12 177 ALA A C 1
ATOM 1426 O O . ALA A 1 177 ? 4.136 1.169 19.822 1.00 94.12 177 ALA A O 1
ATOM 1427 N N . THR A 1 178 ? 3.834 2.844 18.356 1.00 95.81 178 THR A N 1
ATOM 1428 C CA . THR A 1 178 ? 2.774 3.535 19.096 1.00 95.81 178 THR A CA 1
ATOM 1429 C C . THR A 1 178 ? 1.575 3.717 18.177 1.00 95.81 178 THR A C 1
ATOM 1431 O O . THR A 1 178 ? 1.696 4.246 17.074 1.00 95.81 178 THR A O 1
ATOM 1434 N N . LEU A 1 179 ? 0.408 3.253 18.616 1.00 95.56 179 LEU A N 1
ATOM 1435 C CA . LEU A 1 179 ? -0.840 3.288 17.865 1.00 95.56 179 LEU A CA 1
ATOM 1436 C C . LEU A 1 179 ? -1.815 4.270 18.510 1.00 95.56 179 LEU A C 1
ATOM 1438 O O . LEU A 1 179 ? -2.047 4.232 19.717 1.00 95.56 179 LEU A O 1
ATOM 1442 N N . TYR A 1 180 ? -2.441 5.104 17.689 1.00 93.31 180 TYR A N 1
ATOM 1443 C CA . TYR A 1 180 ? -3.514 6.000 18.098 1.00 93.31 180 TYR A CA 1
ATOM 1444 C C . TYR A 1 180 ? -4.821 5.566 17.449 1.00 93.31 180 TYR A C 1
ATOM 1446 O O . TYR A 1 180 ? -4.906 5.407 16.233 1.00 93.31 180 TYR A O 1
ATOM 1454 N N . CYS A 1 181 ? -5.856 5.404 18.268 1.00 88.44 181 CYS A N 1
ATOM 1455 C CA . CYS A 1 181 ? -7.210 5.098 17.817 1.00 88.44 181 CYS A CA 1
ATOM 1456 C C . CYS A 1 181 ? -8.201 5.949 18.618 1.00 88.44 181 CYS A C 1
ATOM 1458 O O . CYS A 1 181 ? -8.278 5.816 19.840 1.00 88.44 181 CYS A O 1
ATOM 1460 N N . ASP A 1 182 ? -8.980 6.810 17.952 1.00 78.31 182 ASP A N 1
ATOM 1461 C CA . ASP A 1 182 ? -9.962 7.713 18.584 1.00 78.31 182 ASP A CA 1
ATOM 1462 C C . ASP A 1 182 ? -9.409 8.462 19.821 1.00 78.31 182 ASP A C 1
ATOM 1464 O O . ASP A 1 182 ? -9.959 8.360 20.924 1.00 78.31 182 ASP A O 1
ATOM 1468 N N . ASN A 1 183 ? -8.291 9.178 19.665 1.00 79.88 183 ASN A N 1
ATOM 1469 C CA . ASN A 1 183 ? -7.595 9.922 20.732 1.00 79.88 183 ASN A CA 1
ATOM 1470 C C . ASN A 1 183 ? -7.075 9.070 21.907 1.00 79.88 183 ASN A C 1
ATOM 1472 O O . ASN A 1 183 ? -6.663 9.624 22.925 1.00 79.88 183 ASN A O 1
ATOM 1476 N N . SER A 1 184 ? -7.112 7.742 21.798 1.00 90.06 184 SER A N 1
ATOM 1477 C CA . SER A 1 184 ? -6.491 6.833 22.763 1.00 90.06 184 SER A CA 1
ATOM 1478 C C . SER A 1 184 ? -5.130 6.407 22.227 1.00 90.06 184 SER A C 1
ATOM 1480 O O . SER A 1 184 ? -5.045 5.955 21.085 1.00 90.06 184 SER A O 1
ATOM 1482 N N . GLU A 1 185 ? -4.094 6.564 23.043 1.00 94.75 185 GLU A N 1
ATOM 1483 C CA . GLU A 1 185 ? -2.732 6.125 22.746 1.00 94.75 185 GLU A CA 1
ATOM 1484 C C . GLU A 1 185 ? -2.502 4.716 23.297 1.00 94.75 185 GLU A C 1
ATOM 1486 O O . GLU A 1 185 ? -2.907 4.405 24.417 1.00 94.75 185 GLU A O 1
ATOM 1491 N N . PHE A 1 186 ? -1.841 3.877 22.507 1.00 95.25 186 PHE A N 1
ATOM 1492 C CA . PHE A 1 186 ? -1.383 2.555 22.899 1.00 95.25 186 PHE A CA 1
ATOM 1493 C C . PHE A 1 186 ? 0.071 2.415 22.459 1.00 95.25 186 PHE A C 1
ATOM 1495 O O . PHE A 1 186 ? 0.349 2.365 21.264 1.00 95.25 186 PHE A O 1
ATOM 1502 N N . SER A 1 187 ? 1.002 2.359 23.406 1.00 94.19 187 SER A N 1
ATOM 1503 C CA . SER A 1 187 ? 2.428 2.216 23.105 1.00 94.19 187 SER A CA 1
ATOM 1504 C C . SER A 1 187 ? 2.926 0.812 23.425 1.00 94.19 187 SER A C 1
ATOM 1506 O O . SER A 1 187 ? 2.484 0.173 24.384 1.00 94.19 187 SER A O 1
ATOM 1508 N N . GLU A 1 188 ? 3.896 0.332 22.652 1.00 92.62 188 GLU A N 1
ATOM 1509 C CA . GLU A 1 188 ? 4.580 -0.931 22.939 1.00 92.62 188 GLU A CA 1
ATOM 1510 C C . GLU A 1 188 ? 5.309 -0.904 24.293 1.00 92.62 188 GLU A C 1
ATOM 1512 O O . GLU A 1 188 ? 5.438 -1.929 24.954 1.00 92.62 188 GLU A O 1
ATOM 1517 N N . LEU A 1 189 ? 5.717 0.279 24.765 1.00 89.75 189 LEU A N 1
ATOM 1518 C CA . LEU A 1 189 ? 6.315 0.458 26.091 1.00 89.75 189 LEU A CA 1
ATOM 1519 C C . LEU A 1 189 ? 5.334 0.158 27.234 1.00 89.75 189 LEU A C 1
ATOM 1521 O O . LEU A 1 189 ? 5.745 -0.369 28.267 1.00 89.75 189 LEU A O 1
ATOM 1525 N N . GLU A 1 190 ? 4.054 0.500 27.069 1.00 92.56 190 GLU A N 1
ATOM 1526 C CA . GLU A 1 190 ? 3.017 0.256 28.077 1.00 92.56 190 GLU A CA 1
ATOM 1527 C C . GLU A 1 190 ? 2.426 -1.155 27.964 1.00 92.56 190 GLU A C 1
ATOM 1529 O O . GLU A 1 190 ? 2.233 -1.831 28.976 1.00 92.56 190 GLU A O 1
ATOM 1534 N N . TYR A 1 191 ? 2.144 -1.608 26.740 1.00 91.50 191 TYR A N 1
ATOM 1535 C CA . TYR A 1 191 ? 1.383 -2.836 26.503 1.00 91.50 191 TYR A CA 1
ATOM 1536 C C . TYR A 1 191 ? 2.244 -4.053 26.140 1.00 91.50 191 TYR A C 1
ATOM 1538 O O . TYR A 1 191 ? 1.748 -5.180 26.234 1.00 91.50 191 TYR A O 1
ATOM 1546 N N . GLY A 1 192 ? 3.503 -3.863 25.733 1.00 91.50 192 GLY A N 1
ATOM 1547 C CA . GLY A 1 192 ? 4.375 -4.930 25.231 1.00 91.50 192 GLY A CA 1
ATOM 1548 C C . GLY A 1 192 ? 3.668 -5.794 24.184 1.00 91.50 192 GLY A C 1
ATOM 1549 O O . GLY A 1 192 ? 2.967 -5.289 23.306 1.00 91.50 192 GLY A O 1
ATOM 1550 N N . ASP A 1 193 ? 3.746 -7.114 24.360 1.00 90.25 193 ASP A N 1
ATOM 1551 C CA . ASP A 1 193 ? 3.114 -8.114 23.485 1.00 90.25 193 ASP A CA 1
ATOM 1552 C C . ASP A 1 193 ? 1.577 -7.988 23.383 1.00 90.25 193 ASP A C 1
ATOM 1554 O O . ASP A 1 193 ? 0.956 -8.584 22.503 1.00 90.25 193 ASP A O 1
ATOM 1558 N N . GLN A 1 194 ? 0.928 -7.234 24.280 1.00 93.38 194 GLN A N 1
ATOM 1559 C CA . GLN A 1 194 ? -0.526 -7.038 24.276 1.00 93.38 194 GLN A CA 1
ATOM 1560 C C . GLN A 1 194 ? -0.979 -5.819 23.468 1.00 93.38 194 GLN A C 1
ATOM 1562 O O . GLN A 1 194 ? -2.188 -5.585 23.393 1.00 93.38 194 GLN A O 1
ATOM 1567 N N . LEU A 1 195 ? -0.058 -5.060 22.861 1.00 94.06 195 LEU A N 1
ATOM 1568 C CA . LEU A 1 195 ? -0.363 -3.826 22.131 1.00 94.06 195 LEU A CA 1
ATOM 1569 C C . LEU A 1 195 ? -1.502 -4.024 21.120 1.00 94.06 195 LEU A C 1
ATOM 1571 O O . LEU A 1 195 ? -2.562 -3.403 21.230 1.00 94.06 195 LEU A O 1
ATOM 1575 N N . TYR A 1 196 ? -1.323 -4.951 20.180 1.00 94.56 196 TYR A N 1
ATOM 1576 C CA . TYR A 1 196 ? -2.298 -5.194 19.116 1.00 94.56 196 TYR A CA 1
ATOM 1577 C C . TYR A 1 196 ? -3.628 -5.737 19.652 1.00 94.56 196 TYR A C 1
ATOM 1579 O O . TYR A 1 196 ? -4.688 -5.340 19.175 1.00 94.56 196 TYR A O 1
ATOM 1587 N N . ALA A 1 197 ? -3.603 -6.569 20.698 1.00 93.25 197 ALA A N 1
ATOM 1588 C CA . ALA A 1 197 ? -4.813 -7.088 21.341 1.00 93.25 197 ALA A CA 1
ATOM 1589 C C . ALA A 1 197 ? -5.594 -6.005 22.112 1.00 93.25 197 ALA A C 1
ATOM 1591 O O . ALA A 1 197 ? -6.826 -6.044 22.183 1.00 93.25 197 ALA A O 1
ATOM 1592 N N . ALA A 1 198 ? -4.906 -5.030 22.713 1.00 93.00 198 ALA A N 1
ATOM 1593 C CA . ALA A 1 198 ? -5.540 -3.886 23.363 1.00 93.00 198 ALA A CA 1
ATOM 1594 C C . ALA A 1 198 ? -6.237 -2.983 22.335 1.00 93.00 198 ALA A C 1
ATOM 1596 O O . ALA A 1 198 ? -7.421 -2.676 22.497 1.00 93.00 198 ALA A O 1
ATOM 15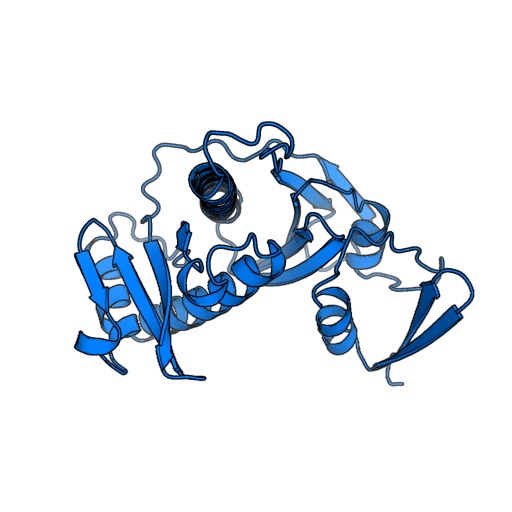97 N N . VAL A 1 199 ? -5.545 -2.654 21.239 1.00 92.19 199 VAL A N 1
ATOM 1598 C CA . VAL A 1 199 ? -6.101 -1.852 20.139 1.00 92.19 199 VAL A CA 1
ATOM 1599 C C . VAL A 1 199 ? -7.262 -2.578 19.453 1.00 92.19 199 VAL A C 1
ATOM 1601 O O . VAL A 1 199 ? -8.325 -1.991 19.260 1.00 92.19 199 VAL A O 1
ATOM 1604 N N . ALA A 1 200 ? -7.120 -3.875 19.165 1.00 90.88 200 ALA A N 1
ATOM 1605 C CA . ALA A 1 200 ? -8.176 -4.701 18.579 1.00 90.88 200 ALA A CA 1
ATOM 1606 C C . ALA A 1 200 ? -9.466 -4.667 19.415 1.00 90.88 200 ALA A C 1
ATOM 1608 O O . ALA A 1 200 ? -10.546 -4.419 18.875 1.00 90.88 200 ALA A O 1
ATOM 1609 N N . ARG A 1 201 ? -9.365 -4.839 20.742 1.00 89.62 201 ARG A N 1
ATOM 1610 C CA . ARG A 1 201 ? -10.521 -4.750 21.653 1.00 89.62 201 ARG A CA 1
ATOM 1611 C C . ARG A 1 201 ? -11.167 -3.366 21.642 1.00 89.62 201 ARG A C 1
ATOM 1613 O O . ARG A 1 201 ? -12.394 -3.283 21.651 1.00 89.62 201 ARG A O 1
ATOM 1620 N N . GLN A 1 202 ? -10.368 -2.299 21.590 1.00 88.88 202 GLN A N 1
ATOM 1621 C CA . GLN A 1 202 ? -10.877 -0.927 21.504 1.00 88.88 202 GLN A CA 1
ATOM 1622 C C . GLN A 1 202 ? -11.663 -0.697 20.205 1.00 88.88 202 GLN A C 1
ATOM 1624 O O . GLN A 1 202 ? -12.765 -0.146 20.242 1.00 88.88 202 GLN A O 1
ATOM 1629 N N . ILE A 1 203 ? -11.134 -1.162 19.070 1.00 86.44 203 ILE A N 1
ATOM 1630 C CA . ILE A 1 203 ? -11.798 -1.053 17.766 1.00 86.44 203 ILE A CA 1
ATOM 1631 C C . ILE A 1 203 ? -13.099 -1.866 17.769 1.00 86.44 203 ILE A C 1
ATOM 1633 O O . ILE A 1 203 ? -14.156 -1.338 17.424 1.00 86.44 203 ILE A O 1
ATOM 1637 N N . LEU A 1 204 ? -13.055 -3.135 18.192 1.00 85.75 204 LEU A N 1
ATOM 1638 C CA . LEU A 1 204 ? -14.234 -4.011 18.229 1.00 85.75 204 LEU A CA 1
ATOM 1639 C C . LEU A 1 204 ? -15.326 -3.484 19.165 1.00 85.75 204 LEU A C 1
ATOM 1641 O O . LEU A 1 204 ? -16.501 -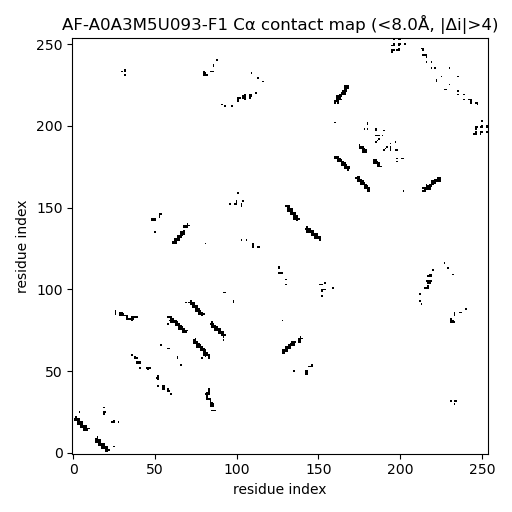3.540 18.810 1.00 85.75 204 LEU A O 1
ATOM 1645 N N . GLY A 1 205 ? -14.956 -2.938 20.327 1.00 81.94 205 GLY A N 1
ATOM 1646 C CA . GLY A 1 205 ? -15.905 -2.397 21.301 1.00 81.94 205 GLY A CA 1
ATOM 1647 C C . GLY A 1 205 ? -16.663 -1.160 20.815 1.00 81.94 205 GLY A C 1
ATOM 1648 O O . GLY A 1 205 ? -17.751 -0.876 21.313 1.00 81.94 205 GLY A O 1
ATOM 1649 N N . LYS A 1 206 ? -16.114 -0.432 19.837 1.00 76.00 206 LYS A N 1
ATOM 1650 C CA . LYS A 1 206 ? -16.730 0.778 19.284 1.00 76.00 206 LYS A CA 1
ATOM 1651 C C . LYS A 1 206 ? -17.458 0.560 17.963 1.00 76.00 206 LYS A C 1
ATOM 1653 O O . LYS A 1 206 ? -18.218 1.450 17.582 1.00 76.00 206 LYS A O 1
ATOM 1658 N N . ARG A 1 207 ? -17.241 -0.573 17.276 1.00 76.88 207 ARG A N 1
ATOM 1659 C CA . ARG A 1 207 ? -17.836 -0.875 15.961 1.00 76.88 207 ARG A CA 1
ATOM 1660 C C . ARG A 1 207 ? -19.357 -0.730 15.993 1.00 76.88 207 ARG A C 1
ATOM 1662 O O . ARG A 1 207 ? -20.059 -1.528 16.604 1.00 76.88 207 ARG A O 1
ATOM 1669 N N . LEU A 1 208 ? -19.850 0.298 15.300 1.00 61.62 208 LEU A N 1
ATOM 1670 C CA . LEU A 1 208 ? -21.283 0.566 15.133 1.00 61.62 208 LEU A CA 1
ATOM 1671 C C . LEU A 1 208 ? -21.928 -0.367 14.099 1.00 61.62 208 LEU A C 1
ATOM 1673 O O . LEU A 1 208 ? -23.108 -0.693 14.210 1.00 61.62 208 LEU A O 1
ATOM 1677 N N . GLU A 1 209 ? -21.159 -0.805 13.099 1.00 61.91 209 GLU A N 1
ATOM 1678 C CA . GLU A 1 209 ? -21.628 -1.737 12.078 1.00 61.91 209 GLU A CA 1
ATOM 1679 C C . GLU A 1 209 ? -21.287 -3.190 12.449 1.00 61.91 209 GLU A C 1
ATOM 1681 O O . GLU A 1 209 ? -20.149 -3.487 12.817 1.00 61.91 209 GLU A O 1
ATOM 1686 N N . PRO A 1 210 ? -22.234 -4.133 12.291 1.00 53.53 210 PRO A N 1
ATOM 1687 C CA . PRO A 1 210 ? -21.977 -5.559 12.489 1.00 53.53 210 PRO A CA 1
ATOM 1688 C C . PRO A 1 210 ? -21.109 -6.183 11.380 1.00 53.53 210 PRO A C 1
ATOM 1690 O O . PRO A 1 210 ? -20.773 -7.367 11.455 1.00 53.53 210 PRO A O 1
ATOM 1693 N N . GLN A 1 211 ? -20.769 -5.430 10.327 1.00 59.12 211 GLN A N 1
ATOM 1694 C CA . GLN A 1 211 ? -19.985 -5.926 9.200 1.00 59.12 211 GLN A CA 1
ATOM 1695 C C . GLN A 1 211 ? -18.488 -5.927 9.530 1.00 59.12 211 GLN A C 1
ATOM 1697 O O . GLN A 1 211 ? -17.902 -4.930 9.947 1.00 59.12 211 GLN A O 1
ATOM 1702 N N . ARG A 1 212 ? -17.862 -7.094 9.349 1.00 66.31 212 ARG A N 1
ATOM 1703 C CA . ARG A 1 212 ? -16.444 -7.344 9.623 1.00 66.31 212 ARG A CA 1
ATOM 1704 C C . ARG A 1 212 ? -15.578 -6.806 8.481 1.00 66.31 212 ARG A C 1
ATOM 1706 O O . ARG A 1 212 ? -15.104 -7.582 7.661 1.00 66.31 212 ARG A O 1
ATOM 1713 N N . TYR A 1 213 ? -15.377 -5.493 8.412 1.00 71.62 213 TYR A N 1
ATOM 1714 C CA . TYR A 1 213 ? -14.277 -4.953 7.609 1.00 71.62 213 TYR A CA 1
ATOM 1715 C C . TYR A 1 213 ? -12.954 -5.074 8.384 1.00 71.62 213 TYR A C 1
ATOM 1717 O O . TYR A 1 213 ? -12.950 -5.169 9.616 1.00 71.62 213 TYR A O 1
ATOM 1725 N N . ARG A 1 214 ? -11.825 -5.125 7.674 1.00 86.00 214 ARG A N 1
ATOM 1726 C CA . ARG A 1 214 ? -10.487 -5.199 8.285 1.00 86.00 214 ARG A CA 1
ATOM 1727 C C . ARG A 1 214 ? -10.078 -3.854 8.893 1.00 86.00 214 ARG A C 1
ATOM 1729 O O . ARG A 1 214 ? -10.551 -2.807 8.468 1.00 86.00 214 ARG A O 1
ATOM 1736 N N . CYS A 1 215 ? -9.203 -3.864 9.886 1.00 89.31 215 CYS A N 1
ATOM 1737 C CA . CYS A 1 215 ? -8.525 -2.660 10.344 1.00 89.31 215 CYS A CA 1
ATOM 1738 C C . CYS A 1 215 ? -7.520 -2.181 9.291 1.00 89.31 215 CYS A C 1
ATOM 1740 O O . CYS A 1 215 ? -6.822 -2.997 8.680 1.00 89.31 215 CYS A O 1
ATOM 1742 N N . TYR A 1 216 ? -7.442 -0.861 9.123 1.00 91.56 216 TYR A N 1
ATOM 1743 C CA . TYR A 1 216 ? -6.501 -0.198 8.232 1.00 91.56 216 TYR A CA 1
ATOM 1744 C C . TYR A 1 216 ? -5.723 0.874 8.991 1.00 91.56 216 TYR A C 1
ATOM 1746 O O . TYR A 1 216 ? -6.309 1.609 9.782 1.00 91.56 216 TYR A O 1
ATOM 1754 N N . ILE A 1 217 ? -4.429 0.997 8.702 1.00 94.38 217 ILE A N 1
ATOM 1755 C CA . ILE A 1 217 ? -3.622 2.136 9.154 1.00 94.38 217 ILE A CA 1
ATOM 1756 C C . ILE A 1 217 ? -3.842 3.291 8.175 1.00 94.38 217 ILE A C 1
ATOM 1758 O O . ILE A 1 217 ? -3.475 3.199 7.002 1.00 94.38 217 ILE A O 1
ATOM 1762 N N . THR A 1 218 ? -4.470 4.369 8.625 1.00 92.69 218 THR A N 1
ATOM 1763 C CA . THR A 1 218 ? -4.794 5.541 7.793 1.00 92.69 218 THR A CA 1
ATOM 1764 C C . THR A 1 218 ? -3.721 6.619 7.848 1.00 92.69 218 THR A C 1
ATOM 1766 O O . THR A 1 218 ? -3.765 7.556 7.060 1.00 92.69 218 THR A O 1
ATOM 1769 N N . ASP A 1 219 ? -2.767 6.496 8.766 1.00 93.88 219 ASP A N 1
ATOM 1770 C CA . ASP A 1 219 ? -1.648 7.415 8.930 1.00 93.88 219 ASP A CA 1
ATOM 1771 C C . ASP A 1 219 ? -0.460 6.676 9.555 1.00 93.88 219 ASP A C 1
ATOM 1773 O O . ASP A 1 219 ? -0.644 5.900 10.491 1.00 93.88 219 ASP A O 1
ATOM 1777 N N . LEU A 1 220 ? 0.743 6.895 9.031 1.00 94.81 220 LEU A N 1
ATOM 1778 C CA . LEU A 1 220 ? 1.969 6.280 9.523 1.00 94.81 220 LEU A CA 1
ATOM 1779 C C . LEU A 1 220 ? 3.095 7.311 9.543 1.00 94.81 220 LEU A C 1
ATOM 1781 O O . LEU A 1 220 ? 3.447 7.883 8.510 1.00 94.81 220 LEU A O 1
ATOM 1785 N N . ASP A 1 221 ? 3.685 7.492 10.715 1.00 92.88 221 ASP A N 1
ATOM 1786 C CA . ASP A 1 221 ? 4.865 8.312 10.924 1.00 92.88 221 ASP A CA 1
ATOM 1787 C C . ASP A 1 221 ? 6.111 7.429 11.069 1.00 92.88 221 ASP A C 1
ATOM 1789 O O . ASP A 1 221 ? 6.185 6.583 11.960 1.00 92.88 221 ASP A O 1
ATOM 1793 N N . LEU A 1 222 ? 7.077 7.635 10.169 1.00 91.62 222 LEU A N 1
ATOM 1794 C CA . LEU A 1 222 ? 8.396 6.991 10.169 1.00 91.62 222 LEU A CA 1
ATOM 1795 C C . LEU A 1 222 ? 9.532 8.011 10.358 1.00 91.62 222 LEU A C 1
ATOM 1797 O O . LEU A 1 222 ? 10.690 7.708 10.076 1.00 91.62 222 LEU A O 1
ATOM 1801 N N . SER A 1 223 ? 9.227 9.243 10.773 1.00 85.12 223 SER A N 1
ATOM 1802 C CA . SER A 1 223 ? 10.219 10.321 10.893 1.00 85.12 223 SER A CA 1
ATOM 1803 C C . SER A 1 223 ? 11.367 9.965 11.841 1.00 85.12 223 SER A C 1
ATOM 1805 O O . SER A 1 223 ? 12.514 10.296 11.537 1.00 85.12 223 SER A O 1
ATOM 1807 N N . GLY A 1 224 ? 11.074 9.226 12.917 1.00 83.06 224 GLY A N 1
ATOM 1808 C CA . GLY A 1 224 ? 12.069 8.703 13.856 1.00 83.06 224 GLY A CA 1
ATOM 1809 C C . GLY A 1 224 ? 13.002 7.638 13.265 1.00 83.06 224 GLY A C 1
ATOM 1810 O O . GLY A 1 224 ? 14.108 7.480 13.762 1.00 83.06 224 GLY A O 1
ATOM 1811 N N . LEU A 1 225 ? 12.593 6.940 12.197 1.00 85.94 225 LEU A N 1
ATOM 1812 C CA . LEU A 1 225 ? 13.418 5.948 11.490 1.00 85.94 225 LEU A CA 1
ATOM 1813 C C . LEU A 1 225 ? 14.239 6.572 10.350 1.00 85.94 225 LEU A C 1
ATOM 1815 O O . LEU A 1 225 ? 15.300 6.077 9.979 1.00 85.94 225 LEU A O 1
ATOM 1819 N N . LEU A 1 226 ? 13.723 7.644 9.753 1.00 83.56 226 LEU A N 1
ATOM 1820 C CA . LEU A 1 226 ? 14.292 8.264 8.557 1.00 83.56 226 LEU A CA 1
ATOM 1821 C C . LEU A 1 226 ? 15.249 9.423 8.863 1.00 83.56 226 LEU A C 1
ATOM 1823 O O . LEU A 1 226 ? 15.709 10.085 7.930 1.00 83.56 226 LEU A O 1
ATOM 1827 N N . ASP A 1 227 ? 15.531 9.701 10.138 1.00 72.31 227 ASP A N 1
ATOM 1828 C CA . ASP A 1 227 ? 16.306 10.867 10.589 1.00 72.31 227 ASP A CA 1
ATOM 1829 C C . ASP A 1 227 ? 15.807 12.183 9.955 1.00 72.31 227 ASP A C 1
ATOM 1831 O O . ASP A 1 227 ? 16.588 13.038 9.528 1.00 72.31 227 ASP A O 1
ATOM 1835 N N . GLY A 1 228 ? 14.485 12.325 9.817 1.00 63.16 228 GLY A N 1
ATOM 1836 C CA . GLY A 1 228 ? 13.856 13.495 9.193 1.00 63.16 228 GLY A CA 1
ATOM 1837 C C . GLY A 1 228 ? 13.994 13.594 7.666 1.00 63.16 228 GLY A C 1
ATOM 1838 O O . GLY A 1 228 ? 13.622 14.619 7.098 1.00 63.16 228 GLY A O 1
ATOM 1839 N N . LYS A 1 229 ? 14.501 12.562 6.979 1.00 71.81 229 LYS A N 1
ATOM 1840 C CA . LYS A 1 229 ? 14.520 12.498 5.507 1.00 71.81 229 LYS A CA 1
ATOM 1841 C C . LYS A 1 229 ? 13.188 12.007 4.945 1.00 71.81 229 LYS A C 1
ATOM 1843 O O . LYS A 1 229 ? 12.439 11.280 5.594 1.00 71.81 229 LYS A O 1
ATOM 1848 N N . HIS A 1 230 ? 12.925 12.340 3.683 1.00 77.50 230 HIS A N 1
ATOM 1849 C CA . HIS A 1 230 ? 11.822 11.744 2.938 1.00 77.50 230 HIS A CA 1
ATOM 1850 C C . HIS A 1 230 ? 12.173 10.308 2.534 1.00 77.50 230 HIS A C 1
ATOM 1852 O O . HIS A 1 230 ? 13.084 10.077 1.740 1.00 77.50 230 HIS A O 1
ATOM 1858 N N . GLY A 1 231 ? 11.452 9.340 3.098 1.00 85.94 231 GLY A N 1
ATOM 1859 C CA . GLY A 1 231 ? 11.515 7.941 2.680 1.00 85.94 231 GLY A CA 1
ATOM 1860 C C . GLY A 1 231 ? 10.632 7.687 1.460 1.00 85.94 231 GLY A C 1
ATOM 1861 O O . GLY A 1 231 ? 9.593 8.336 1.295 1.00 85.94 231 GLY A O 1
ATOM 1862 N N . GLN A 1 232 ? 11.027 6.725 0.630 1.00 92.00 232 GLN A N 1
ATOM 1863 C CA . GLN A 1 232 ? 10.249 6.265 -0.520 1.00 92.00 232 GLN A CA 1
ATOM 1864 C C . GLN A 1 232 ? 8.908 5.652 -0.061 1.00 92.00 232 GLN A C 1
ATOM 1866 O O . GLN A 1 232 ? 8.855 4.991 0.981 1.00 92.00 232 GLN A O 1
ATOM 1871 N N . SER A 1 233 ? 7.812 5.845 -0.808 1.00 95.06 233 SER A N 1
ATOM 1872 C CA . SER A 1 233 ? 6.472 5.404 -0.365 1.00 95.06 233 SER A CA 1
ATOM 1873 C C . SER A 1 233 ? 6.364 3.890 -0.134 1.00 95.06 233 SER A C 1
ATOM 1875 O O . SER A 1 233 ? 5.591 3.457 0.725 1.00 95.06 233 SER A O 1
ATOM 1877 N N . ILE A 1 234 ? 7.161 3.073 -0.836 1.00 96.31 234 ILE A N 1
ATOM 1878 C CA . ILE A 1 234 ? 7.238 1.621 -0.612 1.00 96.31 234 ILE A CA 1
ATOM 1879 C C . ILE A 1 234 ? 7.578 1.243 0.837 1.00 96.31 234 ILE A C 1
ATOM 1881 O O . ILE A 1 234 ? 7.028 0.268 1.353 1.00 96.31 234 ILE A O 1
ATOM 1885 N N . LEU A 1 235 ? 8.424 2.018 1.528 1.00 95.06 235 LEU A N 1
ATOM 1886 C CA . LEU A 1 235 ? 8.785 1.768 2.927 1.00 95.06 235 LEU A CA 1
ATOM 1887 C C . LEU A 1 235 ? 7.565 1.919 3.845 1.00 95.06 235 LEU A C 1
ATOM 1889 O O . LEU A 1 235 ? 7.284 1.051 4.672 1.00 95.06 235 LEU A O 1
ATOM 1893 N N . PHE A 1 236 ? 6.794 2.987 3.640 1.00 96.12 236 PHE A N 1
ATOM 1894 C CA . PHE A 1 236 ? 5.558 3.248 4.374 1.00 96.12 236 PHE A CA 1
ATOM 1895 C C . PHE A 1 236 ? 4.517 2.150 4.125 1.00 96.12 236 PHE A C 1
ATOM 1897 O O . PHE A 1 236 ? 3.876 1.684 5.065 1.00 96.12 236 PHE A O 1
ATOM 1904 N N . LEU A 1 237 ? 4.370 1.691 2.878 1.00 97.38 237 LEU A N 1
ATOM 1905 C CA . LEU A 1 237 ? 3.447 0.608 2.521 1.00 97.38 237 LEU A CA 1
ATOM 1906 C C . LEU A 1 237 ? 3.823 -0.736 3.162 1.00 97.38 237 LEU A C 1
ATOM 1908 O O . LEU A 1 237 ? 2.933 -1.482 3.574 1.00 97.38 237 LEU A O 1
ATOM 1912 N N . ARG A 1 238 ? 5.120 -1.050 3.281 1.00 96.06 238 ARG A N 1
ATOM 1913 C CA . ARG A 1 238 ? 5.605 -2.268 3.957 1.00 96.06 238 ARG A CA 1
ATOM 1914 C C . ARG A 1 238 ? 5.245 -2.261 5.444 1.00 96.06 238 ARG A C 1
ATOM 1916 O O . ARG A 1 238 ? 4.551 -3.168 5.894 1.00 96.06 238 ARG A O 1
ATOM 1923 N N . HIS A 1 239 ? 5.613 -1.205 6.168 1.00 95.94 239 HIS A N 1
ATOM 1924 C CA . HIS A 1 239 ? 5.289 -1.079 7.592 1.00 95.94 239 HIS A CA 1
ATOM 1925 C C . HIS A 1 239 ? 3.780 -1.010 7.851 1.00 95.94 239 HIS A C 1
ATOM 1927 O O . HIS A 1 239 ? 3.277 -1.653 8.771 1.00 95.94 239 HIS A O 1
ATOM 1933 N N . LYS A 1 240 ? 3.026 -0.305 6.998 1.00 96.88 240 LYS A N 1
ATOM 1934 C CA . LYS A 1 240 ? 1.557 -0.333 7.014 1.00 96.88 240 LYS A CA 1
ATOM 1935 C C . LYS A 1 240 ? 1.025 -1.764 6.921 1.00 96.88 240 LYS A C 1
ATOM 1937 O O . LYS A 1 240 ? 0.167 -2.137 7.714 1.00 96.88 240 LYS A O 1
ATOM 1942 N N . ALA A 1 241 ? 1.515 -2.559 5.970 1.00 96.19 241 ALA A N 1
ATOM 1943 C CA . ALA A 1 241 ? 1.049 -3.929 5.765 1.00 96.19 241 ALA A CA 1
ATOM 1944 C C . ALA A 1 241 ? 1.357 -4.842 6.962 1.00 96.19 241 ALA A C 1
ATOM 1946 O O . ALA A 1 241 ? 0.513 -5.656 7.342 1.00 96.19 241 ALA A O 1
ATOM 1947 N N . GLU A 1 242 ? 2.540 -4.695 7.563 1.00 95.50 242 GLU A N 1
ATOM 1948 C CA . GLU A 1 242 ? 2.953 -5.428 8.766 1.00 95.50 242 GLU A CA 1
ATOM 1949 C C . GLU A 1 242 ? 2.035 -5.108 9.953 1.00 95.50 242 GLU A C 1
ATOM 1951 O O . GLU A 1 242 ? 1.431 -6.015 10.528 1.00 95.50 242 GLU A O 1
ATOM 1956 N N . LEU A 1 243 ? 1.847 -3.819 10.258 1.00 95.69 243 LEU A N 1
ATOM 1957 C CA . LEU A 1 243 ? 0.977 -3.367 11.347 1.00 95.69 243 LEU A CA 1
ATOM 1958 C C . LEU A 1 243 ? -0.475 -3.804 11.147 1.00 95.69 243 LEU A C 1
ATOM 1960 O O . LEU A 1 243 ? -1.126 -4.268 12.082 1.00 95.69 243 LEU A O 1
ATOM 1964 N N . GLU A 1 244 ? -0.997 -3.686 9.925 1.00 95.56 244 GLU A N 1
ATOM 1965 C CA . GLU A 1 244 ? -2.348 -4.151 9.623 1.00 95.56 244 GLU A CA 1
ATOM 1966 C C . GLU A 1 244 ? -2.496 -5.658 9.774 1.00 95.56 244 GLU A C 1
ATOM 1968 O O . GLU A 1 244 ? -3.554 -6.112 10.199 1.00 95.56 244 GLU A O 1
ATOM 1973 N N . THR A 1 245 ? -1.475 -6.440 9.426 1.00 95.38 245 THR A N 1
ATOM 1974 C CA . THR A 1 245 ? -1.513 -7.897 9.604 1.00 95.38 245 THR A CA 1
ATOM 1975 C C . THR A 1 245 ? -1.634 -8.232 11.089 1.00 95.38 245 THR A C 1
ATOM 1977 O O . THR A 1 245 ? -2.586 -8.904 11.476 1.00 95.38 245 THR A O 1
ATOM 1980 N N . LEU A 1 246 ? -0.769 -7.655 11.928 1.00 95.06 246 LEU A N 1
ATOM 1981 C CA . LEU A 1 246 ? -0.780 -7.863 13.381 1.00 95.06 246 LEU A CA 1
ATOM 1982 C C . LEU A 1 246 ? -2.101 -7.420 14.028 1.00 95.06 246 LEU A C 1
ATOM 1984 O O . LEU A 1 246 ? -2.661 -8.129 14.866 1.00 95.06 246 LEU A O 1
ATOM 1988 N N . LEU A 1 247 ? -2.642 -6.270 13.613 1.00 93.62 247 LEU A N 1
ATOM 1989 C CA . LEU A 1 247 ? -3.935 -5.782 14.097 1.00 93.62 247 LEU A CA 1
ATOM 1990 C C . LEU A 1 247 ? -5.082 -6.706 13.696 1.00 93.62 247 LEU A C 1
ATOM 1992 O O . LEU A 1 247 ? -5.912 -7.047 14.534 1.00 93.62 247 LEU A O 1
ATOM 1996 N N . ASN A 1 248 ? -5.148 -7.114 12.429 1.00 92.62 248 ASN A N 1
ATOM 1997 C CA . ASN A 1 248 ? -6.244 -7.950 11.947 1.00 92.62 248 ASN A CA 1
ATOM 1998 C C . ASN A 1 248 ? -6.195 -9.365 12.535 1.00 92.62 248 ASN A C 1
ATOM 2000 O O . ASN A 1 248 ? -7.241 -9.882 12.919 1.00 92.62 248 ASN A O 1
ATOM 2004 N N . GLU A 1 249 ? -5.007 -9.948 12.707 1.00 93.56 249 GLU A N 1
ATOM 2005 C CA . GLU A 1 249 ? -4.837 -11.219 13.422 1.00 93.56 249 GLU A CA 1
ATOM 2006 C C . GLU A 1 249 ? -5.317 -11.116 14.877 1.00 93.56 249 GLU A C 1
ATOM 2008 O O . GLU A 1 249 ? -6.064 -11.974 15.349 1.00 93.56 249 GLU A O 1
ATOM 2013 N N . ALA A 1 250 ? -4.962 -10.037 15.583 1.00 92.88 250 ALA A N 1
ATOM 2014 C CA . ALA A 1 250 ? -5.429 -9.804 16.949 1.00 92.88 250 ALA A CA 1
ATOM 2015 C C . ALA A 1 250 ? -6.957 -9.618 17.028 1.00 92.88 250 ALA A C 1
ATOM 2017 O O . ALA A 1 250 ? -7.583 -10.039 18.001 1.00 92.88 250 ALA A O 1
ATOM 2018 N N . MET A 1 251 ? -7.576 -9.018 16.007 1.00 89.31 251 MET A N 1
ATOM 2019 C CA . MET A 1 251 ? -9.032 -8.857 15.925 1.00 89.31 251 MET A CA 1
ATOM 2020 C C . MET A 1 251 ? -9.778 -10.160 15.640 1.00 89.31 251 MET A C 1
ATOM 2022 O O . MET A 1 251 ? -10.923 -10.295 16.060 1.00 89.31 251 MET A O 1
ATOM 2026 N N . GLU A 1 252 ? -9.165 -11.108 14.933 1.00 88.56 252 GLU A N 1
ATOM 2027 C CA . GLU A 1 252 ? -9.745 -12.438 14.710 1.00 88.56 252 GLU A CA 1
ATOM 2028 C C . GLU A 1 252 ? -9.704 -13.317 15.969 1.00 88.56 252 GLU A C 1
ATOM 2030 O O . GLU A 1 252 ? -10.516 -14.234 16.106 1.00 88.56 252 GLU A O 1
ATOM 2035 N N . GLN 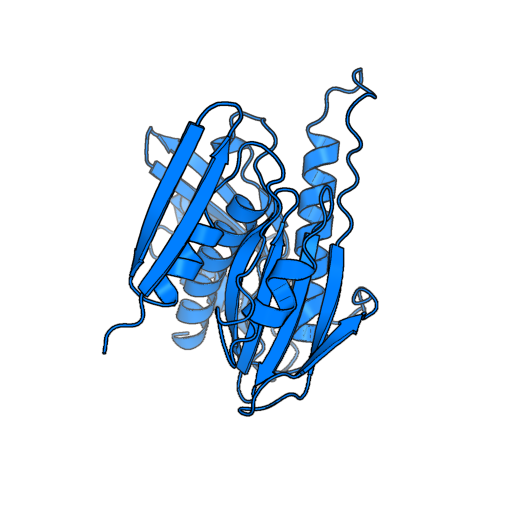A 1 253 ? -8.774 -13.035 16.886 1.00 87.12 253 GLN A N 1
ATOM 2036 C CA . GLN A 1 253 ? -8.578 -13.779 18.134 1.00 87.12 253 GLN A CA 1
ATOM 2037 C C . GLN A 1 253 ? -9.368 -13.224 19.335 1.00 87.12 253 GLN A C 1
ATOM 2039 O O . GLN A 1 253 ? -9.453 -13.907 20.358 1.00 87.12 253 GLN A O 1
ATOM 2044 N N . ALA A 1 254 ? -9.905 -12.003 19.232 1.00 80.50 254 ALA A N 1
ATOM 2045 C CA . ALA A 1 254 ? -10.619 -11.290 20.298 1.00 80.50 254 ALA A CA 1
ATOM 2046 C C . ALA A 1 254 ? -12.124 -11.608 20.340 1.00 80.50 254 ALA A C 1
ATOM 2048 O O . ALA A 1 254 ? -12.656 -11.699 21.472 1.00 80.50 254 ALA A O 1
#

Radius of gyration: 19.27 Å; Cα contacts (8 Å, |Δi|>4): 408; chains: 1; bounding box: 50×55×53 Å

Foldseek 3Di:
DWDKDWDWDDDVVDTDIDIATDPVSVLVVLQDDDPAADQDDDDPPPPPLHCCVAPRNVDDAQAKEWEWAAAPQWIWIWIQFNNRRIDIDIGGDDDPQLVQVLVLLAVVQLLVLLVVLDDPPDPPDDSDHYYWYWYFDDHHDGRTDHIDTDDRRDDDPPDQWAKAWEWADPDVVDIWIWIDTPNDIFTCVVQPVCRLLVVLCVCVVPDPDPDDRFHFHSYYHCCNVQVSDRDTVSVVVVVRVVSSVSNRVSNVVD

InterPro domains:
  IPR000274 Adenylate cyclase, class-I [PTHR38760] (1-138)

Sequence (254 aa):
MQQQYHVLEIKPGQVGHVVVNSLPGLFKYLGEELPRYSPLHLDPQALDGHDLALILPLGQPECIQVFYRVNEPDADLYVLDEHNSLWHQRVPYHDEQSLLTPLQRFFHSLVYRRGASLPLDDPSEPVSLEALYYQILPSGPGHARRVEHRLAPTATDRSFYDVQAIIEETSPGQLNATLYCDNSEFSELEYGDQLYAAVARQILGKRLEPQRYRCYITDLDLSGLLDGKHGQSILFLRHKAELETLLNEAMEQA

Solvent-accessible surface area (backbone atoms only — not comparable to full-atom values): 14762 Å² total; per-residue (Å²): 134,87,61,70,46,79,47,76,46,79,50,97,96,44,76,47,78,47,82,31,61,40,69,73,41,41,50,54,61,44,37,43,91,58,101,51,63,53,90,62,84,77,59,95,79,50,56,76,77,42,65,61,57,69,50,50,73,64,66,52,67,64,23,32,42,40,37,36,31,52,38,81,69,27,25,44,39,37,35,34,23,42,30,47,28,36,46,76,50,77,42,83,53,86,51,74,62,77,62,42,34,46,54,49,43,24,53,52,40,50,35,50,51,57,49,71,66,50,64,96,86,61,90,81,69,82,63,66,64,52,71,44,33,31,41,41,29,58,63,41,94,68,62,57,79,50,74,42,84,45,78,67,67,72,87,59,91,70,87,69,74,60,26,34,38,37,41,33,56,84,45,99,93,39,74,45,52,34,39,36,47,88,94,41,81,46,36,35,89,81,42,46,95,42,35,42,49,52,52,27,51,56,53,63,76,64,57,84,61,94,70,89,72,80,66,52,58,27,29,73,44,49,50,63,68,43,78,68,49,89,73,63,62,59,59,57,52,51,55,44,51,52,54,29,48,52,32,40,54,29,48,75,75,107

Secondary structure (DSSP, 8-state):
---EEEEEEEETTEEEEEEEESHHHHHHHHTS--SS-------TTTTTTSTHHHHGGG--TTEEEEEEEEETTEEEEEEE-TT-PEEEEEEE-S-HHHHHHHHHHHHHHHHHHHHHTS-TT-TTS----EEEEEEEES-SSS---EEEEEPPPP--S-----EEEEEEEEETTEEEEEEEETTEEEEHHHHGGGHHHHHHHHHHHH--SSS-PPP-EEEEE-TTTTTT----HHHHHHHHHHHHHHHHHHHHH-

Nearest PDB structures (foldseek):
  7kts-assembly1_C  TM=3.287E-01  e=3.372E-02  Homo sapiens
  6sgb-assembly1_CK  TM=3.733E-01  e=1.630E-01  Trypanosoma brucei brucei
  6sga-assembly1_CK  TM=3.608E-01  e=2.600E-01  Trypanosoma brucei brucei
  3hm8-assembly3_C  TM=3.180E-01  e=4.280E+00  Homo sapiens
  3hm8-assembly2_B  TM=1.669E-01  e=3.389E+00  Homo sapiens

Organism: NCBI:txid663959

Mean predicted aligned error: 6.09 Å

pLDDT: mean 88.51, std 11.35, range [50.47, 98.69]